Protein AF-A0A8J7PB24-F1 (afdb_monomer)

Foldseek 3Di:
DDPQLVVLLVQLLVLLVVQCVVVVHASLVSLLLLLLLLVVVLLVVLVVCLVVVPCLQVSVLWDDAPPVVSNVPPDDDDDSSNSSNVSVLVSLLRDQQLDLSSLVSCCVRVNCPPPVDDDDDLVRLLVVLVVCVVVDDPDDAQDEDEDAAQFLNSNVSSNLSVQCVPPNLNSQQSYAYEYEHQDPSRLSNNVSSVSSSCVSVVHDGAFHWGFHDDSVVPDGPTRGDGGDDDPPVVVVNVVSVVVVVVVVVVVVVVVVPD

Mean predicted aligned error: 11.12 Å

Nearest PDB structures (foldseek):
  2f8l-assembly1_A  TM=6.313E-01  e=1.067E-03  Listeria monocytogenes
  3ua3-assembly1_B  TM=3.877E-01  e=2.055E+00  Caenorhabditis elegans
  3ua4-assembly1_B  TM=3.598E-01  e=2.055E+00  Caenorhabditis elegans
  3p1j-assembly2_B  TM=4.581E-01  e=6.709E+00  Homo sapiens

Structure (mmCIF, N/CA/C/O backbone):
data_AF-A0A8J7PB24-F1
#
_entry.id   AF-A0A8J7PB24-F1
#
loop_
_atom_site.group_PDB
_atom_site.id
_atom_site.type_symbol
_atom_site.label_atom_id
_atom_site.label_alt_id
_atom_site.label_comp_id
_atom_site.label_asym_id
_atom_site.label_entity_id
_atom_site.label_seq_id
_atom_site.pdbx_PDB_ins_code
_atom_site.Cartn_x
_atom_site.Cartn_y
_atom_site.Cartn_z
_atom_site.occupancy
_atom_site.B_iso_or_equiv
_atom_site.auth_seq_id
_atom_site.auth_comp_id
_atom_site.auth_asym_id
_atom_site.auth_atom_id
_atom_site.pdbx_PDB_model_num
ATOM 1 N N . MET A 1 1 ? -14.738 -6.709 -10.989 1.00 55.19 1 MET A N 1
ATOM 2 C CA . MET A 1 1 ? -14.589 -5.261 -11.215 1.00 55.19 1 MET A CA 1
ATOM 3 C C . MET A 1 1 ? -15.609 -4.769 -12.222 1.00 55.19 1 MET A C 1
ATOM 5 O O . MET A 1 1 ? -15.756 -5.384 -13.277 1.00 55.19 1 MET A O 1
ATOM 9 N N . SER A 1 2 ? -16.299 -3.677 -11.906 1.00 56.81 2 SER A N 1
ATOM 10 C CA . SER A 1 2 ? -17.183 -2.970 -12.840 1.00 56.81 2 SER A CA 1
ATOM 11 C C . SER A 1 2 ? -16.380 -2.247 -13.941 1.00 56.81 2 SER A C 1
ATOM 13 O O . SER A 1 2 ? -15.187 -1.990 -13.783 1.00 56.81 2 SER A O 1
ATOM 15 N N . GLN A 1 3 ? -17.009 -1.870 -15.066 1.00 56.72 3 GLN A N 1
ATOM 16 C CA . GLN A 1 3 ? -16.332 -1.084 -16.120 1.00 56.72 3 GLN A CA 1
ATOM 17 C C . GLN A 1 3 ? -15.768 0.257 -15.605 1.00 56.72 3 GLN A C 1
ATOM 19 O O . GLN A 1 3 ? -14.767 0.737 -16.134 1.00 56.72 3 GLN A O 1
ATOM 24 N N . LYS A 1 4 ? -16.371 0.843 -14.557 1.00 57.00 4 LYS A N 1
ATOM 25 C CA . LYS A 1 4 ? -15.888 2.078 -13.917 1.00 57.00 4 LYS A CA 1
ATOM 26 C C . LYS A 1 4 ? -14.600 1.871 -13.111 1.00 57.00 4 LYS A C 1
ATOM 28 O O . LYS A 1 4 ? -13.766 2.767 -13.103 1.00 57.00 4 LYS A O 1
ATOM 33 N N . GLU A 1 5 ? -14.412 0.703 -12.499 1.00 60.62 5 GLU A N 1
ATOM 34 C CA . GLU A 1 5 ? -13.197 0.352 -11.738 1.00 60.62 5 GLU A CA 1
ATOM 35 C C . GLU A 1 5 ? -12.015 -0.037 -12.637 1.00 60.62 5 GLU A C 1
ATOM 37 O O . GLU A 1 5 ? -10.865 0.067 -12.229 1.00 60.62 5 GLU A O 1
ATOM 42 N N . GLN A 1 6 ? -12.266 -0.478 -13.874 1.00 70.38 6 GLN A N 1
ATOM 43 C CA . GLN A 1 6 ? -11.193 -0.885 -14.794 1.00 70.38 6 GLN A CA 1
ATOM 44 C C . GLN A 1 6 ? -10.464 0.300 -15.440 1.00 70.38 6 GLN A C 1
ATOM 46 O O . GLN A 1 6 ? -9.322 0.163 -15.877 1.00 70.38 6 GLN A O 1
ATOM 51 N N . GLN A 1 7 ? -11.117 1.459 -15.541 1.00 78.00 7 GLN A N 1
ATOM 52 C CA . GLN A 1 7 ? -10.558 2.625 -16.225 1.00 78.00 7 GLN A CA 1
ATOM 53 C C . GLN A 1 7 ? -9.334 3.234 -15.504 1.00 78.00 7 GLN A C 1
ATOM 55 O O . GLN A 1 7 ? -8.349 3.518 -16.189 1.00 78.00 7 GLN A O 1
ATOM 60 N N . PRO A 1 8 ? -9.328 3.401 -14.165 1.00 80.44 8 PRO A N 1
ATOM 61 C CA . PRO A 1 8 ? -8.165 3.910 -13.432 1.00 80.44 8 PRO A CA 1
ATOM 62 C C . PRO A 1 8 ? -6.967 2.957 -13.488 1.00 80.44 8 PRO A C 1
ATOM 64 O O . PRO A 1 8 ? -5.849 3.399 -13.726 1.00 80.44 8 PRO A O 1
ATOM 67 N N . VAL A 1 9 ? -7.202 1.645 -13.381 1.00 82.38 9 VAL A N 1
ATOM 68 C CA . VAL A 1 9 ? -6.138 0.628 -13.470 1.00 82.38 9 VAL A CA 1
ATOM 69 C C . VAL A 1 9 ? -5.485 0.628 -14.857 1.00 82.38 9 VAL A C 1
ATOM 71 O O . VAL A 1 9 ? -4.264 0.612 -14.970 1.00 82.38 9 VAL A O 1
ATOM 74 N N . LYS A 1 10 ? -6.270 0.767 -15.934 1.00 87.06 10 LYS A N 1
ATOM 75 C CA . LYS A 1 10 ? -5.723 0.928 -17.296 1.00 87.06 10 LYS A CA 1
ATOM 76 C C . LYS A 1 10 ? -4.914 2.214 -17.468 1.00 87.06 10 LYS A C 1
ATOM 78 O O . LYS A 1 10 ? -3.955 2.232 -18.235 1.00 87.06 10 LYS A O 1
ATOM 83 N N . LYS A 1 11 ? -5.313 3.303 -16.801 1.00 90.81 11 LYS A N 1
ATOM 84 C CA . LYS A 1 11 ? -4.559 4.563 -16.814 1.00 90.81 11 LYS A CA 1
ATOM 85 C C . LYS A 1 11 ? -3.218 4.394 -16.098 1.00 90.81 11 LYS A C 1
ATOM 87 O O . LYS A 1 11 ? -2.199 4.792 -16.651 1.00 90.81 11 LYS A O 1
ATOM 92 N N . LEU A 1 12 ? -3.226 3.762 -14.924 1.00 92.69 12 LEU A N 1
ATOM 93 C CA . LEU A 1 12 ? -2.018 3.410 -14.181 1.00 92.69 12 LEU A CA 1
ATOM 94 C C . LEU A 1 12 ? -1.070 2.551 -15.024 1.00 92.69 12 LEU A C 1
ATOM 96 O O . LEU A 1 12 ? 0.105 2.884 -15.140 1.00 92.69 12 LEU A O 1
ATOM 100 N N . GLN A 1 13 ? -1.590 1.510 -15.677 1.00 91.69 13 GLN A N 1
ATOM 101 C CA . GLN A 1 13 ? -0.798 0.652 -16.555 1.00 91.69 13 GLN A CA 1
ATOM 102 C C . GLN A 1 13 ? -0.049 1.453 -17.625 1.00 91.69 13 GLN A C 1
ATOM 104 O O . GLN A 1 13 ? 1.167 1.333 -17.743 1.00 91.69 13 GLN A O 1
ATOM 109 N N . ARG A 1 14 ? -0.759 2.314 -18.360 1.00 93.12 14 ARG A N 1
ATOM 110 C CA . ARG A 1 14 ? -0.150 3.147 -19.406 1.00 93.12 14 ARG A CA 1
ATOM 111 C C . ARG A 1 14 ? 0.908 4.093 -18.851 1.00 93.12 14 ARG A C 1
ATOM 113 O O . ARG A 1 14 ? 1.938 4.273 -19.486 1.00 93.12 14 ARG A O 1
ATOM 120 N N . ALA A 1 15 ? 0.663 4.680 -17.681 1.00 94.50 15 ALA A N 1
ATOM 121 C CA . ALA A 1 15 ? 1.612 5.593 -17.054 1.00 94.50 15 ALA A CA 1
ATOM 122 C C . ALA A 1 15 ? 2.907 4.872 -16.636 1.00 94.50 15 ALA A C 1
ATOM 124 O O . ALA A 1 15 ? 3.994 5.396 -16.860 1.00 94.50 15 ALA A O 1
ATOM 125 N N . ILE A 1 16 ? 2.810 3.647 -16.105 1.00 93.31 16 ILE A N 1
ATOM 126 C CA . ILE A 1 16 ? 3.981 2.820 -15.768 1.00 93.31 16 ILE A CA 1
ATOM 127 C C . ILE A 1 16 ? 4.736 2.393 -17.035 1.00 93.31 16 ILE A C 1
ATOM 129 O O . ILE A 1 16 ? 5.961 2.483 -17.076 1.00 93.31 16 ILE A O 1
ATOM 133 N N . GLU A 1 17 ? 4.027 1.964 -18.082 1.00 93.31 17 GLU A N 1
ATOM 134 C CA . GLU A 1 17 ? 4.632 1.599 -19.371 1.00 93.31 17 GLU A CA 1
ATOM 135 C C . GLU A 1 17 ? 5.356 2.790 -20.015 1.00 93.31 17 GLU A C 1
ATOM 137 O O . GLU A 1 17 ? 6.479 2.656 -20.503 1.00 93.31 17 GLU A O 1
ATOM 142 N N . GLN A 1 18 ? 4.748 3.977 -19.968 1.00 94.44 18 GLN A N 1
ATOM 143 C CA . GLN A 1 18 ? 5.352 5.213 -20.457 1.00 94.44 18 GLN A CA 1
ATOM 144 C C . GLN A 1 18 ? 6.576 5.611 -19.629 1.00 94.44 18 GLN A C 1
ATOM 146 O O . GLN A 1 18 ? 7.599 5.975 -20.205 1.00 94.44 18 GLN A O 1
ATOM 151 N N . LEU A 1 19 ? 6.502 5.513 -18.300 1.00 93.75 19 LEU A N 1
ATOM 152 C CA . LEU A 1 19 ? 7.631 5.758 -17.404 1.00 93.75 19 LEU A CA 1
ATOM 153 C C . LEU A 1 19 ? 8.812 4.836 -17.734 1.00 93.75 19 LEU A C 1
ATOM 155 O O . LEU A 1 19 ? 9.934 5.318 -17.900 1.00 93.75 19 LEU A O 1
ATOM 159 N N . ALA A 1 20 ? 8.548 3.535 -17.882 1.00 93.00 20 ALA A N 1
ATOM 160 C CA . ALA A 1 20 ? 9.548 2.539 -18.258 1.00 93.00 20 ALA A CA 1
ATOM 161 C C . ALA A 1 20 ? 10.192 2.872 -19.611 1.00 93.00 20 ALA A C 1
ATOM 163 O O . ALA A 1 20 ? 11.416 2.936 -19.722 1.00 93.00 20 ALA A O 1
ATOM 164 N N . HIS A 1 21 ? 9.370 3.179 -20.618 1.00 94.88 21 HIS A N 1
ATOM 165 C CA . HIS A 1 21 ? 9.832 3.545 -21.954 1.00 94.88 21 HIS A CA 1
ATOM 166 C C . HIS A 1 21 ? 10.692 4.818 -21.954 1.00 94.88 21 HIS A C 1
ATOM 168 O O . HIS A 1 21 ? 11.777 4.828 -22.529 1.00 94.88 21 HIS A O 1
ATOM 174 N N . VAL A 1 22 ? 10.231 5.895 -21.309 1.00 94.38 22 VAL A N 1
ATOM 175 C CA . VAL A 1 22 ? 10.937 7.189 -21.284 1.00 94.38 22 VAL A CA 1
ATOM 176 C C . VAL A 1 22 ? 12.276 7.084 -20.557 1.00 94.38 22 VAL A C 1
ATOM 178 O O . VAL A 1 22 ? 13.249 7.704 -20.981 1.00 94.38 22 VAL A O 1
ATOM 181 N N . LYS A 1 23 ? 12.341 6.297 -19.479 1.00 92.31 23 LYS A N 1
ATOM 182 C CA . LYS A 1 23 ? 13.573 6.107 -18.705 1.00 92.31 23 LYS A CA 1
ATOM 183 C C . LYS A 1 23 ? 14.478 5.000 -19.251 1.00 92.31 23 LYS A C 1
ATOM 185 O O . LYS A 1 23 ? 15.617 4.907 -18.805 1.00 92.31 23 LYS A O 1
ATOM 190 N N . GLY A 1 24 ? 14.001 4.184 -20.194 1.00 93.75 24 GLY A N 1
ATOM 191 C CA . GLY A 1 24 ? 14.739 3.028 -20.708 1.00 93.75 24 GLY A CA 1
ATOM 192 C C . GLY A 1 24 ? 15.011 1.974 -19.630 1.00 93.75 24 GLY A C 1
ATOM 193 O O . GLY A 1 24 ? 16.101 1.410 -19.598 1.00 93.75 24 GLY A O 1
ATOM 194 N N . ILE A 1 25 ? 14.047 1.757 -18.730 1.00 91.31 25 ILE A N 1
ATOM 195 C CA . ILE A 1 25 ? 14.142 0.826 -17.593 1.00 91.31 25 ILE A CA 1
ATOM 196 C C . ILE A 1 25 ? 13.087 -0.275 -17.695 1.00 91.31 25 ILE A C 1
ATOM 198 O O . ILE A 1 25 ? 12.114 -0.160 -18.443 1.00 91.31 25 ILE A O 1
ATOM 202 N N . GLU A 1 26 ? 13.251 -1.329 -16.901 1.00 90.50 26 GLU A N 1
ATOM 203 C CA . GLU A 1 26 ? 12.271 -2.407 -16.810 1.00 90.50 26 GLU A CA 1
ATOM 204 C C . GLU A 1 26 ? 10.975 -1.931 -16.125 1.00 90.50 26 GLU A C 1
ATOM 206 O O . GLU A 1 26 ? 10.976 -1.043 -15.267 1.00 90.50 26 GLU A O 1
ATOM 211 N N . LEU A 1 27 ? 9.845 -2.573 -16.448 1.00 90.06 27 LEU A N 1
ATOM 212 C CA . LEU A 1 27 ? 8.542 -2.272 -15.828 1.00 90.06 27 LEU A CA 1
ATOM 213 C C . LEU A 1 27 ? 8.565 -2.441 -14.303 1.00 90.06 27 LEU A C 1
ATOM 215 O O . LEU A 1 27 ? 7.876 -1.721 -13.582 1.00 90.06 27 LEU A O 1
ATOM 219 N N . ARG A 1 28 ? 9.385 -3.375 -13.817 1.00 89.81 28 ARG A N 1
ATOM 220 C CA . ARG A 1 28 ? 9.631 -3.614 -12.395 1.00 89.81 28 ARG A CA 1
ATOM 221 C C . ARG A 1 28 ? 10.223 -2.387 -11.702 1.00 89.81 28 ARG A C 1
ATOM 223 O O . ARG A 1 28 ? 9.733 -1.983 -10.648 1.00 89.81 28 ARG A O 1
ATOM 230 N N . ASP A 1 29 ? 11.214 -1.758 -12.322 1.00 88.94 29 ASP A N 1
ATOM 231 C CA . ASP A 1 29 ? 11.859 -0.562 -11.782 1.00 88.94 29 ASP A CA 1
ATOM 232 C C . ASP A 1 29 ? 10.919 0.645 -11.857 1.00 88.94 29 ASP A C 1
ATOM 234 O O . ASP A 1 29 ? 10.805 1.413 -10.901 1.00 88.94 29 ASP A O 1
ATOM 238 N N . ALA A 1 30 ? 10.161 0.775 -12.951 1.00 92.25 30 ALA A N 1
ATOM 239 C CA . ALA A 1 30 ? 9.127 1.800 -13.085 1.00 92.25 30 ALA A CA 1
ATOM 240 C C . ALA A 1 30 ? 8.036 1.672 -12.003 1.00 92.25 30 ALA A C 1
ATOM 242 O O . ALA A 1 30 ? 7.584 2.680 -11.450 1.00 92.25 30 ALA A O 1
ATOM 243 N N . LEU A 1 31 ? 7.645 0.445 -11.645 1.00 91.94 31 LEU A N 1
ATOM 244 C CA . LEU A 1 31 ? 6.712 0.180 -10.548 1.00 91.94 31 LEU A CA 1
ATOM 245 C C . LEU A 1 31 ? 7.307 0.580 -9.188 1.00 91.94 31 LEU A C 1
ATOM 247 O O . LEU A 1 31 ? 6.625 1.227 -8.391 1.00 91.94 31 LEU A O 1
ATOM 251 N N . GLY A 1 32 ? 8.586 0.278 -8.947 1.00 90.62 32 GLY A N 1
ATOM 252 C CA . GLY A 1 32 ? 9.309 0.728 -7.753 1.00 90.62 32 GLY A CA 1
ATOM 253 C C . GLY A 1 32 ? 9.363 2.255 -7.630 1.00 90.62 32 GLY A C 1
ATOM 254 O O . GLY A 1 32 ? 9.029 2.804 -6.578 1.00 90.62 32 GLY A O 1
ATOM 255 N N . ILE A 1 33 ? 9.689 2.956 -8.723 1.00 91.56 33 ILE A N 1
ATOM 256 C CA . ILE A 1 33 ? 9.659 4.428 -8.789 1.00 91.56 33 ILE A CA 1
ATOM 257 C C . ILE A 1 33 ? 8.251 4.953 -8.487 1.00 91.56 33 ILE A C 1
ATOM 259 O O . ILE A 1 33 ? 8.101 5.876 -7.685 1.00 91.56 33 ILE A O 1
ATOM 263 N N . THR A 1 34 ? 7.220 4.342 -9.075 1.00 93.25 34 THR A N 1
ATOM 264 C CA . THR A 1 34 ? 5.815 4.718 -8.854 1.00 93.25 34 THR A CA 1
ATOM 265 C C . THR A 1 34 ? 5.446 4.641 -7.373 1.00 93.25 34 THR A C 1
ATOM 267 O O . THR A 1 34 ? 4.884 5.594 -6.829 1.00 93.25 34 THR A O 1
ATOM 270 N N . CYS A 1 35 ? 5.819 3.550 -6.695 1.00 91.69 35 CYS A N 1
ATOM 271 C CA . CYS A 1 35 ? 5.557 3.368 -5.269 1.00 91.69 35 CYS A CA 1
ATOM 272 C C . CYS A 1 35 ? 6.254 4.435 -4.416 1.00 91.69 35 CYS A C 1
ATOM 274 O O . CYS A 1 35 ? 5.612 5.114 -3.615 1.00 91.69 35 CYS A O 1
ATOM 276 N N . ARG A 1 36 ? 7.559 4.648 -4.634 1.00 88.31 36 ARG A N 1
ATOM 277 C CA . ARG A 1 36 ? 8.343 5.651 -3.892 1.00 88.31 36 ARG A CA 1
ATOM 278 C C . ARG A 1 36 ? 7.804 7.063 -4.082 1.00 88.31 36 ARG A C 1
ATOM 280 O O . ARG A 1 36 ? 7.729 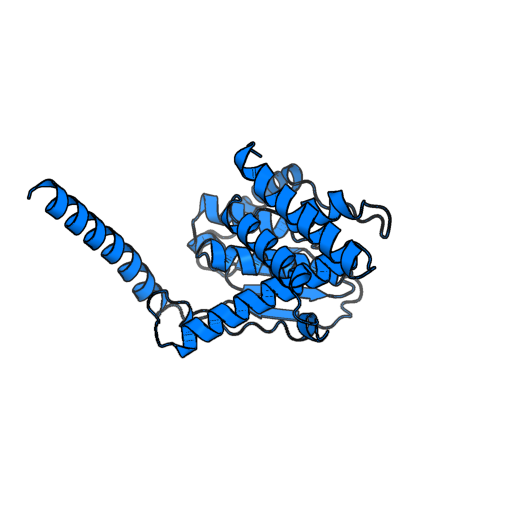7.827 -3.119 1.00 88.31 36 ARG A O 1
ATOM 287 N N . MET A 1 37 ? 7.399 7.410 -5.301 1.00 88.69 37 MET A N 1
ATOM 288 C CA . MET A 1 37 ? 6.809 8.715 -5.602 1.00 88.69 37 MET A CA 1
ATOM 289 C C . MET A 1 37 ? 5.437 8.893 -4.960 1.00 88.69 37 MET A C 1
ATOM 291 O O . MET A 1 37 ? 5.177 9.958 -4.401 1.00 88.69 37 MET A O 1
ATOM 295 N N . ALA A 1 38 ? 4.593 7.859 -4.952 1.00 89.69 38 ALA A N 1
ATOM 296 C CA . ALA A 1 38 ? 3.311 7.900 -4.256 1.00 89.69 38 ALA A CA 1
ATOM 297 C C . ALA A 1 38 ? 3.496 8.103 -2.743 1.00 89.69 38 ALA A C 1
ATOM 299 O O . ALA A 1 38 ? 2.898 9.008 -2.163 1.00 89.69 38 ALA A O 1
ATOM 300 N N . VAL A 1 39 ? 4.386 7.328 -2.118 1.00 84.94 39 VAL A N 1
ATOM 301 C CA . VAL A 1 39 ? 4.723 7.460 -0.692 1.00 84.94 39 VAL A CA 1
ATOM 302 C C . VAL A 1 39 ? 5.287 8.846 -0.372 1.00 84.94 39 VAL A C 1
ATOM 304 O O . VAL A 1 39 ? 4.882 9.470 0.611 1.00 84.94 39 VAL A O 1
ATOM 307 N N . THR A 1 40 ? 6.178 9.362 -1.221 1.00 83.12 40 THR A N 1
ATOM 308 C CA . THR A 1 40 ? 6.762 10.703 -1.065 1.00 83.12 40 THR A CA 1
ATOM 309 C C . THR A 1 40 ? 5.685 11.784 -1.150 1.00 83.12 40 THR A C 1
ATOM 311 O O . THR A 1 40 ? 5.636 12.675 -0.303 1.00 83.12 40 THR A O 1
ATOM 314 N N . ALA A 1 41 ? 4.791 11.702 -2.140 1.00 83.44 41 ALA A N 1
ATOM 315 C CA . ALA A 1 41 ? 3.70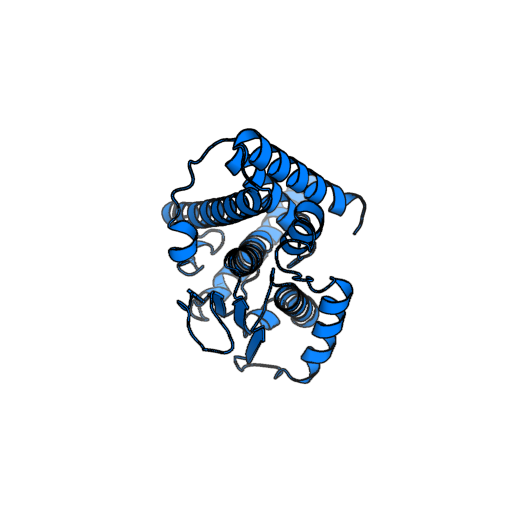4 12.660 -2.317 1.00 83.44 41 ALA A CA 1
ATOM 316 C C . ALA A 1 41 ? 2.753 12.672 -1.111 1.00 83.44 41 ALA A C 1
ATOM 318 O O . ALA A 1 41 ? 2.429 13.743 -0.599 1.00 83.44 41 ALA A O 1
ATOM 319 N N . LEU A 1 42 ? 2.364 11.494 -0.618 1.00 81.81 42 LEU A N 1
ATOM 320 C CA . LEU A 1 42 ? 1.510 11.351 0.561 1.00 81.81 42 LEU A CA 1
ATOM 321 C C . LEU A 1 42 ? 2.187 11.898 1.825 1.00 81.81 42 LEU A C 1
ATOM 323 O O . LEU A 1 42 ? 1.591 12.690 2.551 1.00 81.81 42 LEU A O 1
ATOM 327 N N . THR A 1 43 ? 3.454 11.550 2.056 1.00 76.69 43 THR A N 1
ATOM 328 C CA . THR A 1 43 ? 4.228 12.045 3.208 1.00 76.69 43 THR A CA 1
ATOM 329 C C . THR A 1 43 ? 4.366 13.569 3.175 1.00 76.69 43 THR A C 1
ATOM 331 O O . THR A 1 43 ? 4.148 14.236 4.188 1.00 76.69 43 THR A O 1
ATOM 334 N N . ASN A 1 44 ? 4.649 14.142 2.002 1.00 76.06 44 ASN A N 1
ATOM 335 C CA . ASN A 1 44 ? 4.728 15.591 1.825 1.00 76.06 44 ASN A CA 1
ATOM 336 C C . ASN A 1 44 ? 3.375 16.272 2.055 1.00 76.06 44 ASN A C 1
ATOM 338 O O . ASN A 1 44 ? 3.328 17.300 2.728 1.00 76.06 44 ASN A O 1
ATOM 342 N N . ALA A 1 45 ? 2.279 15.701 1.547 1.00 74.12 45 ALA A N 1
ATOM 343 C CA . ALA A 1 45 ? 0.934 16.225 1.773 1.00 74.12 45 ALA A CA 1
ATOM 344 C C . ALA A 1 45 ? 0.576 16.229 3.269 1.00 74.12 45 ALA A C 1
ATOM 346 O O . ALA A 1 45 ? 0.063 17.224 3.781 1.00 74.12 45 ALA A O 1
ATOM 347 N N . LEU A 1 46 ? 0.923 15.161 3.996 1.00 71.19 46 LEU A N 1
ATOM 348 C CA . LEU A 1 46 ? 0.749 15.095 5.449 1.00 71.19 46 LEU A CA 1
ATOM 349 C C . LEU A 1 46 ? 1.594 16.139 6.186 1.00 71.19 46 LEU A C 1
ATOM 351 O O . LEU A 1 46 ? 1.104 16.786 7.112 1.00 71.19 46 LEU A O 1
ATOM 355 N N . HIS A 1 47 ? 2.849 16.330 5.778 1.00 69.19 47 HIS A N 1
ATOM 356 C CA . HIS A 1 47 ? 3.717 17.343 6.372 1.00 69.19 47 HIS A CA 1
ATOM 357 C C . HIS A 1 47 ? 3.198 18.767 6.115 1.00 69.19 47 HIS A C 1
ATOM 359 O O . HIS A 1 47 ? 3.166 19.587 7.030 1.00 69.19 47 HIS A O 1
ATOM 365 N N . GLN A 1 48 ? 2.732 19.063 4.899 1.00 67.69 48 GLN A N 1
ATOM 366 C CA . GLN A 1 48 ? 2.135 20.357 4.561 1.00 67.69 48 GLN A CA 1
ATOM 367 C C . GLN A 1 48 ? 0.856 20.621 5.363 1.00 67.69 48 GLN A C 1
ATOM 369 O O . GLN A 1 48 ? 0.704 21.710 5.915 1.00 67.69 48 GLN A O 1
ATOM 374 N N . ALA A 1 49 ? -0.019 19.618 5.495 1.00 63.84 49 ALA A N 1
ATOM 375 C CA . ALA A 1 49 ? -1.229 19.717 6.309 1.00 63.84 49 ALA A CA 1
ATOM 376 C C . ALA A 1 49 ? -0.915 20.015 7.788 1.00 63.84 49 ALA A C 1
ATOM 378 O O . ALA A 1 49 ? -1.610 20.811 8.416 1.00 63.84 49 ALA A O 1
ATOM 379 N N . ARG A 1 50 ? 0.167 19.436 8.333 1.00 63.75 50 ARG A N 1
ATOM 380 C CA . ARG A 1 50 ? 0.663 19.733 9.691 1.00 63.75 50 ARG A CA 1
ATOM 381 C C . ARG A 1 50 ? 1.165 21.169 9.823 1.00 63.75 50 ARG A C 1
ATOM 383 O O . ARG A 1 50 ? 0.782 21.874 10.753 1.00 63.75 50 ARG A O 1
ATOM 390 N N . SER A 1 51 ? 2.015 21.599 8.895 1.00 66.00 51 SER A N 1
ATOM 391 C CA . SER A 1 51 ? 2.674 22.910 8.939 1.00 66.00 51 SER A CA 1
ATOM 392 C C . SER A 1 51 ? 1.712 24.080 8.717 1.00 66.00 51 SER A C 1
ATOM 394 O O . SER A 1 51 ? 1.959 25.176 9.212 1.00 66.00 51 SER A O 1
ATOM 396 N N . ALA A 1 52 ? 0.597 23.859 8.017 1.00 63.34 52 ALA A N 1
ATOM 397 C CA . ALA A 1 52 ? -0.429 24.874 7.794 1.00 63.34 52 ALA A CA 1
ATOM 398 C C . ALA A 1 52 ? -1.291 25.182 9.038 1.00 63.34 52 ALA A C 1
ATOM 400 O O . ALA A 1 52 ? -2.143 26.066 8.974 1.00 63.34 52 ALA A O 1
ATOM 401 N N . GLY A 1 53 ? -1.125 24.458 10.157 1.00 51.03 53 GLY A N 1
ATOM 402 C CA . GLY A 1 53 ? -1.967 24.612 11.354 1.00 51.03 53 GLY A CA 1
ATOM 403 C C . GLY A 1 53 ? -3.443 24.251 11.128 1.00 51.03 53 GLY A C 1
ATOM 404 O O . GLY A 1 53 ? -4.260 24.371 12.040 1.00 51.03 53 GLY A O 1
ATOM 405 N N . SER A 1 54 ? -3.789 23.788 9.925 1.00 46.34 54 SER A N 1
ATOM 406 C CA . SER A 1 54 ? -5.095 23.256 9.573 1.00 46.34 54 SER A CA 1
ATOM 407 C C . SER A 1 54 ? -5.194 21.820 10.085 1.00 46.34 54 SER A C 1
ATOM 409 O O . SER A 1 54 ? -5.123 20.861 9.320 1.00 46.34 54 SER A O 1
ATOM 411 N N . ASP A 1 55 ? -5.388 21.663 11.395 1.00 50.03 55 ASP A N 1
ATOM 412 C CA . ASP A 1 55 ? -5.796 20.386 12.005 1.00 50.03 55 ASP A CA 1
ATOM 413 C C . ASP A 1 55 ? -7.294 20.088 11.773 1.00 50.03 55 ASP A C 1
ATOM 415 O O . ASP A 1 55 ? -7.940 19.330 12.489 1.00 50.03 55 ASP A O 1
ATOM 419 N N . GLU A 1 56 ? -7.872 20.691 10.732 1.00 37.66 56 GLU A N 1
ATOM 420 C CA . GLU A 1 56 ? -9.283 20.590 10.353 1.00 37.66 56 GLU A CA 1
ATOM 421 C C . GLU A 1 56 ? -9.680 19.165 9.917 1.00 37.66 56 GLU A C 1
ATOM 423 O O . GLU A 1 56 ? -10.849 18.887 9.694 1.00 37.66 56 GLU A O 1
ATOM 428 N N . TYR A 1 57 ? -8.730 18.229 9.821 1.00 39.62 57 TYR A N 1
ATOM 429 C CA . TYR A 1 57 ? -8.987 16.845 9.405 1.00 39.62 57 TYR A CA 1
ATOM 430 C C . TYR A 1 57 ? -8.275 15.795 10.270 1.00 39.62 57 TYR A C 1
ATOM 432 O O . TYR A 1 57 ? -8.282 14.617 9.921 1.00 39.62 57 TYR A O 1
ATOM 440 N N . GLY A 1 58 ? -7.617 16.188 11.368 1.00 44.31 58 GLY A N 1
ATOM 441 C CA . GLY A 1 58 ? -6.860 15.252 12.210 1.00 44.31 58 GLY A CA 1
ATOM 442 C C . GLY A 1 58 ? -5.634 14.629 11.525 1.00 44.31 58 GLY A C 1
ATOM 443 O O . GLY A 1 58 ? -5.046 13.686 12.049 1.00 44.31 58 GLY A O 1
ATOM 444 N N . LEU A 1 59 ? -5.203 15.137 10.362 1.00 44.88 59 LEU A N 1
ATOM 445 C CA . LEU A 1 59 ? -3.991 14.675 9.663 1.00 44.88 59 LEU A CA 1
ATOM 446 C C . LEU A 1 59 ? -2.725 14.971 10.476 1.00 44.88 59 LEU A C 1
ATOM 448 O O . LEU A 1 59 ? -1.720 14.257 10.378 1.00 44.88 59 LEU A O 1
ATOM 452 N N . ALA A 1 60 ? -2.793 15.990 11.340 1.00 42.12 60 ALA A N 1
ATOM 453 C CA . ALA A 1 60 ? -1.753 16.266 12.307 1.00 42.12 60 ALA A CA 1
ATOM 454 C C . ALA A 1 60 ? -1.677 15.221 13.419 1.00 42.12 60 ALA A C 1
ATOM 456 O O . ALA A 1 60 ? -0.677 15.252 14.126 1.00 42.12 60 ALA A O 1
ATOM 457 N N . ALA A 1 61 ? -2.649 14.302 13.537 1.00 40.41 61 ALA A N 1
ATOM 458 C CA . ALA A 1 61 ? -2.693 13.178 14.476 1.00 40.41 61 ALA A CA 1
ATOM 459 C C . ALA A 1 61 ? -2.171 11.845 13.899 1.00 40.41 61 ALA A C 1
ATOM 461 O O . ALA A 1 61 ? -1.978 10.890 14.652 1.00 40.41 61 ALA A O 1
ATOM 462 N N . LEU A 1 62 ? -1.874 11.766 12.596 1.00 45.44 62 LEU A N 1
ATOM 463 C CA . LEU A 1 62 ? -1.162 10.610 12.040 1.00 45.44 62 LEU A CA 1
ATOM 464 C C . LEU A 1 62 ? 0.289 10.589 12.588 1.00 45.44 62 LEU A C 1
ATOM 466 O O . LEU A 1 62 ? 0.840 11.654 12.892 1.00 45.44 62 LEU A O 1
ATOM 470 N N . PRO A 1 63 ? 0.925 9.426 12.795 1.00 43.47 63 PRO A N 1
ATOM 471 C CA . PRO A 1 63 ? 2.304 9.353 13.285 1.00 43.47 63 PRO A CA 1
ATOM 472 C C . PRO A 1 63 ? 3.324 9.745 12.213 1.00 43.47 63 PRO A C 1
ATOM 474 O O . PRO A 1 63 ? 2.976 10.079 11.079 1.00 43.47 63 PRO A O 1
ATOM 477 N N . GLU A 1 64 ? 4.595 9.798 12.599 1.00 46.31 64 GLU A N 1
ATOM 478 C CA . GLU A 1 64 ? 5.702 9.882 11.648 1.00 46.31 64 GLU A CA 1
ATOM 479 C C . GLU A 1 64 ? 5.841 8.561 10.891 1.00 46.31 64 GLU A C 1
ATOM 481 O O . GLU A 1 64 ? 5.659 7.481 11.454 1.00 46.31 64 GLU A O 1
ATOM 486 N N . PHE A 1 65 ? 6.129 8.672 9.598 1.00 55.81 65 PHE A N 1
ATOM 487 C CA . PHE A 1 65 ? 6.342 7.538 8.715 1.00 55.81 65 PHE A CA 1
ATOM 488 C C . PHE A 1 65 ? 7.834 7.449 8.423 1.00 55.81 65 PHE A C 1
ATOM 490 O O . PHE A 1 65 ? 8.397 8.392 7.867 1.00 55.81 65 PHE A O 1
ATOM 497 N N . ASP A 1 66 ? 8.464 6.334 8.786 1.00 54.44 66 ASP A N 1
ATOM 498 C CA . ASP A 1 66 ? 9.841 6.058 8.391 1.00 54.44 66 ASP A CA 1
ATOM 499 C C . ASP A 1 66 ? 9.848 5.156 7.154 1.00 54.44 66 ASP A C 1
ATOM 501 O O . ASP A 1 66 ? 9.758 3.932 7.230 1.00 54.44 66 ASP A O 1
ATOM 505 N N . PHE A 1 67 ? 9.916 5.798 5.989 1.00 59.44 67 PHE A N 1
ATOM 506 C CA . PHE A 1 67 ? 10.165 5.133 4.712 1.00 59.44 67 PHE A CA 1
ATOM 507 C C . PHE A 1 67 ? 11.635 5.253 4.289 1.00 59.44 67 PHE A C 1
ATOM 509 O O . PHE A 1 67 ? 11.931 5.033 3.116 1.00 59.44 67 PHE A O 1
ATOM 516 N N . GLY A 1 68 ? 12.548 5.621 5.202 1.00 58.03 68 GLY A N 1
ATOM 517 C CA . GLY A 1 68 ? 13.943 5.954 4.903 1.00 58.03 68 GLY A CA 1
ATOM 518 C C . GLY A 1 68 ? 14.607 4.928 3.990 1.00 58.03 68 GLY A C 1
ATOM 519 O O . GLY A 1 68 ? 15.031 5.283 2.896 1.00 58.03 68 GLY A O 1
ATOM 520 N N . PHE A 1 69 ? 14.531 3.648 4.357 1.00 54.56 69 PHE A N 1
ATOM 521 C CA . PHE A 1 69 ? 15.070 2.532 3.570 1.00 54.56 69 PHE A CA 1
ATOM 522 C C . PHE A 1 69 ? 14.530 2.464 2.130 1.00 54.56 69 PHE A C 1
ATOM 524 O O . PHE A 1 69 ? 15.272 2.195 1.190 1.00 54.56 69 PHE A O 1
ATOM 531 N N . PHE A 1 70 ? 13.237 2.734 1.920 1.00 57.19 70 PHE A N 1
ATOM 532 C CA . PHE A 1 70 ? 12.644 2.725 0.580 1.00 57.19 70 PHE A CA 1
ATOM 533 C C . PHE A 1 70 ? 12.911 4.012 -0.203 1.00 57.19 70 PHE A C 1
ATOM 535 O O . PHE A 1 70 ? 12.830 4.000 -1.427 1.00 57.19 70 PHE A O 1
ATOM 542 N N . LEU A 1 71 ? 13.194 5.126 0.471 1.00 61.97 71 LEU A N 1
ATOM 543 C CA . LEU A 1 71 ? 13.407 6.438 -0.147 1.00 61.97 71 LEU A CA 1
ATOM 544 C C . LEU A 1 71 ? 14.893 6.789 -0.333 1.00 61.97 71 LEU A C 1
ATOM 546 O O . LEU A 1 71 ? 15.195 7.842 -0.894 1.00 61.97 71 LEU A O 1
ATOM 550 N N . GLU A 1 72 ? 15.810 5.921 0.101 1.00 56.69 72 GLU A N 1
ATOM 551 C CA . GLU A 1 72 ? 17.267 6.098 -0.006 1.00 56.69 72 GLU A CA 1
ATOM 552 C C . GLU A 1 72 ? 17.751 6.291 -1.454 1.00 56.69 72 GLU A C 1
ATOM 554 O O . GLU A 1 72 ? 18.700 7.040 -1.706 1.00 56.69 72 GLU A O 1
ATOM 559 N N . GLU A 1 73 ? 17.057 5.706 -2.433 1.00 57.34 73 GLU A N 1
ATOM 560 C CA . GLU A 1 73 ? 17.276 6.033 -3.839 1.00 57.34 73 GLU A CA 1
ATOM 561 C C . GLU A 1 73 ? 16.684 7.412 -4.155 1.00 57.34 73 GLU A C 1
ATOM 563 O O . GLU A 1 73 ? 15.463 7.581 -4.248 1.00 57.34 73 GLU A O 1
ATOM 568 N N . ARG A 1 74 ? 17.556 8.411 -4.367 1.00 52.72 74 ARG A N 1
ATOM 569 C CA . ARG A 1 74 ? 17.168 9.729 -4.893 1.00 52.72 74 ARG A CA 1
ATOM 570 C C . ARG A 1 74 ? 16.518 9.564 -6.265 1.00 52.72 74 ARG A C 1
ATOM 572 O O . ARG A 1 74 ? 17.189 9.596 -7.294 1.00 52.72 74 ARG A O 1
ATOM 579 N N . ASN A 1 75 ? 15.200 9.429 -6.281 1.00 57.91 75 ASN A N 1
ATOM 580 C CA . ASN A 1 75 ? 14.444 9.494 -7.518 1.00 57.91 75 ASN A CA 1
ATOM 581 C C . ASN A 1 75 ? 14.498 10.938 -8.021 1.00 57.91 75 ASN A C 1
ATOM 583 O O . ASN A 1 75 ? 14.179 11.880 -7.291 1.00 57.91 75 ASN A O 1
ATOM 587 N N . VAL A 1 76 ? 14.917 11.116 -9.272 1.00 62.94 76 VAL A N 1
ATOM 588 C CA . VAL A 1 76 ? 14.736 12.393 -9.961 1.00 62.94 76 VAL A CA 1
ATOM 589 C C . VAL A 1 76 ? 13.231 12.616 -10.073 1.00 62.94 76 VAL A C 1
ATOM 591 O O . VAL A 1 76 ? 12.535 11.811 -10.688 1.00 62.94 76 VAL A O 1
ATOM 594 N N . ILE A 1 77 ? 12.732 13.676 -9.435 1.00 75.88 77 ILE A N 1
ATOM 595 C CA . ILE A 1 77 ? 11.338 14.093 -9.583 1.00 75.88 77 ILE A CA 1
ATOM 596 C C . ILE A 1 77 ? 11.191 14.617 -11.009 1.00 75.88 77 ILE A C 1
ATOM 598 O O . ILE A 1 77 ? 11.682 15.697 -11.335 1.00 75.88 77 ILE A O 1
ATOM 602 N N . ASP A 1 78 ? 10.534 13.832 -11.855 1.00 83.94 78 ASP A N 1
ATOM 603 C CA . ASP A 1 78 ? 10.198 14.190 -13.226 1.00 83.94 78 ASP A CA 1
ATOM 604 C C . ASP A 1 78 ? 8.730 13.891 -13.536 1.00 83.94 78 ASP A C 1
ATOM 606 O O . ASP A 1 78 ? 8.041 13.174 -12.806 1.00 83.94 78 ASP A O 1
ATOM 610 N N . GLU A 1 79 ? 8.247 14.494 -14.619 1.00 88.62 79 GLU A N 1
ATOM 611 C CA . GLU A 1 79 ? 6.845 14.441 -15.025 1.00 88.62 79 GLU A CA 1
ATOM 612 C C . GLU A 1 79 ? 6.317 13.002 -15.200 1.00 88.62 79 GLU A C 1
ATOM 614 O O . GLU A 1 79 ? 5.284 12.704 -14.596 1.00 88.62 79 GLU A O 1
ATOM 619 N N . PRO A 1 80 ? 7.012 12.066 -15.887 1.00 91.00 80 PRO A N 1
ATOM 620 C CA . PRO A 1 80 ? 6.546 10.681 -15.994 1.00 91.00 80 PRO A CA 1
ATOM 621 C C . PRO A 1 80 ? 6.403 9.976 -14.638 1.00 91.00 80 PRO A C 1
ATOM 623 O O . PRO A 1 80 ? 5.452 9.224 -14.420 1.00 91.00 80 PRO A O 1
ATOM 626 N N . SER A 1 81 ? 7.332 10.221 -13.707 1.00 90.44 81 SER A N 1
ATOM 627 C CA . SER A 1 81 ? 7.294 9.604 -12.375 1.00 90.44 81 SER A CA 1
ATOM 628 C C . SER A 1 81 ? 6.126 10.146 -11.540 1.00 90.44 81 SER A C 1
ATOM 630 O O . SER A 1 81 ? 5.446 9.387 -10.844 1.00 90.44 81 SER A O 1
ATOM 632 N N . VAL A 1 82 ? 5.854 11.452 -11.642 1.00 89.56 82 VAL A N 1
ATOM 633 C CA . VAL A 1 82 ? 4.707 12.107 -10.991 1.00 89.56 82 VAL A CA 1
ATOM 634 C C . VAL A 1 82 ? 3.383 11.638 -11.595 1.00 89.56 82 VAL A C 1
ATOM 636 O O . VAL A 1 82 ? 2.422 11.407 -10.857 1.00 89.56 82 VAL A O 1
ATOM 639 N N . GLU A 1 83 ? 3.320 11.465 -12.915 1.00 93.38 83 GLU A N 1
ATOM 640 C CA . GLU A 1 83 ? 2.126 10.982 -13.608 1.00 93.38 83 GLU A CA 1
ATOM 641 C C . GLU A 1 83 ? 1.768 9.554 -13.180 1.00 93.38 83 GLU A C 1
ATOM 643 O O . GLU A 1 83 ? 0.613 9.296 -12.829 1.00 93.38 83 GLU A O 1
ATOM 648 N N . ALA A 1 84 ? 2.750 8.649 -13.123 1.00 93.88 84 ALA A N 1
ATOM 649 C CA . ALA A 1 84 ? 2.540 7.277 -12.666 1.00 93.88 84 ALA A CA 1
ATOM 650 C C . ALA A 1 84 ? 2.056 7.220 -11.208 1.00 93.88 84 ALA A C 1
ATOM 652 O O . ALA A 1 84 ? 1.062 6.551 -10.911 1.00 93.88 84 ALA A O 1
ATOM 653 N N . ALA A 1 85 ? 2.685 7.982 -10.306 1.00 93.81 85 ALA A N 1
ATOM 654 C CA . ALA A 1 85 ? 2.255 8.070 -8.909 1.00 93.81 85 ALA A CA 1
ATOM 655 C C . ALA A 1 85 ? 0.833 8.636 -8.774 1.00 93.81 85 ALA A C 1
ATOM 657 O O . ALA A 1 85 ? 0.012 8.096 -8.033 1.00 93.81 85 ALA A O 1
ATOM 658 N N . SER A 1 86 ? 0.509 9.686 -9.530 1.00 92.62 86 SER A N 1
ATOM 659 C CA . SER A 1 86 ? -0.826 10.295 -9.525 1.00 92.62 86 SER A CA 1
ATOM 660 C C . SER A 1 86 ? -1.889 9.342 -10.071 1.00 92.62 86 SER A C 1
ATOM 662 O O . SER A 1 86 ? -2.993 9.269 -9.532 1.00 92.62 86 SER A O 1
ATOM 664 N N . ALA A 1 87 ? -1.566 8.585 -11.125 1.00 95.06 87 ALA A N 1
ATOM 665 C CA . ALA A 1 87 ? -2.454 7.565 -11.672 1.00 95.06 87 ALA A CA 1
ATOM 666 C C . ALA A 1 87 ? -2.704 6.432 -10.667 1.00 95.06 87 ALA A C 1
ATOM 668 O O . ALA A 1 87 ? -3.833 5.954 -10.564 1.00 95.06 87 ALA A O 1
ATOM 669 N N . TYR A 1 88 ? -1.685 6.043 -9.896 1.00 96.38 88 TYR A N 1
ATOM 670 C CA . TYR A 1 88 ? -1.834 5.061 -8.826 1.00 96.38 88 TYR A CA 1
ATOM 671 C C . TYR A 1 88 ? -2.748 5.573 -7.707 1.00 96.38 88 TYR A C 1
ATOM 673 O O . TYR A 1 88 ? -3.706 4.894 -7.343 1.00 96.38 88 TYR A O 1
ATOM 681 N N . LEU A 1 89 ? -2.515 6.787 -7.204 1.00 93.88 89 LEU A N 1
ATOM 682 C CA . LEU A 1 89 ? -3.342 7.368 -6.141 1.00 93.88 89 LEU A CA 1
ATOM 683 C C . LEU A 1 89 ? -4.808 7.550 -6.578 1.00 93.88 89 LEU A C 1
ATOM 685 O O . LEU A 1 89 ? -5.716 7.238 -5.810 1.00 93.88 89 LEU A O 1
ATOM 689 N N . ASP A 1 90 ? -5.062 7.975 -7.823 1.00 92.50 90 ASP A N 1
ATOM 690 C CA . ASP A 1 90 ? -6.424 8.042 -8.383 1.00 92.50 90 ASP A CA 1
ATOM 691 C C . ASP A 1 90 ? -7.074 6.650 -8.485 1.00 92.50 90 ASP A C 1
ATOM 693 O O . ASP A 1 90 ? -8.275 6.513 -8.245 1.00 92.50 90 ASP A O 1
ATOM 697 N N . ALA A 1 91 ? -6.295 5.605 -8.789 1.00 93.62 91 ALA A N 1
ATOM 698 C CA . ALA A 1 91 ? -6.790 4.232 -8.788 1.00 93.62 91 ALA A CA 1
ATOM 699 C C . ALA A 1 91 ? -7.185 3.763 -7.379 1.00 93.62 91 ALA A C 1
ATOM 701 O O . ALA A 1 91 ? -8.263 3.189 -7.234 1.00 93.62 91 ALA A O 1
ATOM 702 N N . VAL A 1 92 ? -6.379 4.062 -6.352 1.00 94.19 92 VAL A N 1
ATOM 703 C CA . VAL A 1 92 ? -6.694 3.741 -4.946 1.00 94.19 92 VAL A CA 1
ATOM 704 C C . VAL A 1 92 ? -8.000 4.410 -4.514 1.00 94.19 92 VAL A C 1
ATOM 706 O O . VAL A 1 92 ? -8.909 3.731 -4.052 1.00 94.19 92 VAL A O 1
ATOM 709 N N . VAL A 1 93 ? -8.148 5.718 -4.749 1.00 90.62 93 VAL A N 1
ATOM 710 C CA . VAL A 1 93 ? -9.348 6.487 -4.357 1.00 90.62 93 VAL A CA 1
ATOM 711 C C . VAL A 1 93 ? -10.638 5.922 -4.965 1.00 90.62 93 VAL A C 1
ATOM 713 O O . VAL A 1 93 ? -11.707 6.016 -4.361 1.00 90.62 93 VAL A O 1
ATOM 716 N N . ARG A 1 94 ? -10.562 5.359 -6.174 1.00 89.62 94 ARG A N 1
ATOM 717 C CA . ARG A 1 94 ? -11.727 4.856 -6.921 1.00 89.62 94 ARG A CA 1
ATOM 718 C C . ARG A 1 94 ? -12.007 3.372 -6.713 1.00 89.62 94 ARG A C 1
ATOM 720 O O . ARG A 1 94 ? -13.079 2.917 -7.115 1.00 89.62 94 ARG A O 1
ATOM 727 N N . ALA A 1 95 ? -11.051 2.623 -6.180 1.00 90.50 95 ALA A N 1
ATOM 728 C CA . ALA A 1 95 ? -11.202 1.200 -5.933 1.00 90.50 95 ALA A CA 1
ATOM 729 C C . ALA A 1 95 ? -11.995 0.936 -4.645 1.00 90.50 95 ALA A C 1
ATOM 731 O O . ALA A 1 95 ? -12.262 1.835 -3.846 1.00 90.50 95 ALA A O 1
ATOM 732 N N . GLU A 1 96 ? -12.382 -0.325 -4.439 1.00 90.88 96 GLU A N 1
ATOM 733 C CA . GLU A 1 96 ? -12.826 -0.747 -3.112 1.00 90.88 96 GLU A CA 1
ATOM 734 C C . GLU A 1 96 ? -11.683 -0.560 -2.099 1.00 90.88 96 GLU A C 1
ATOM 736 O O . GLU A 1 96 ? -10.535 -0.869 -2.436 1.00 90.88 96 GLU A O 1
ATOM 741 N N . PRO A 1 97 ? -11.976 -0.128 -0.856 1.00 92.56 97 PRO A N 1
ATOM 742 C CA . PRO A 1 97 ? -10.952 0.032 0.167 1.00 92.56 97 PRO A CA 1
ATOM 743 C C . PRO A 1 97 ? -10.106 -1.225 0.341 1.00 92.56 97 PRO A C 1
ATOM 745 O O . PRO A 1 97 ? -10.635 -2.329 0.495 1.00 92.56 97 PRO A O 1
ATOM 748 N N . PHE A 1 98 ? -8.791 -1.036 0.350 1.00 95.00 98 PHE A N 1
ATOM 749 C CA . PHE A 1 98 ? -7.773 -2.080 0.444 1.00 95.00 98 PHE A CA 1
ATOM 750 C C . PHE A 1 98 ? -7.876 -3.116 -0.694 1.00 95.00 98 PHE A C 1
ATOM 752 O O . PHE A 1 98 ? -7.770 -4.324 -0.480 1.00 95.00 98 PHE A O 1
ATOM 759 N N . ALA A 1 99 ? -8.129 -2.661 -1.924 1.00 93.25 99 ALA A N 1
ATOM 760 C CA . ALA A 1 99 ? -7.928 -3.466 -3.128 1.00 93.25 99 ALA A CA 1
ATOM 761 C C . ALA A 1 99 ? -6.431 -3.660 -3.437 1.00 93.25 99 ALA A C 1
ATOM 763 O O . ALA A 1 99 ? -5.632 -2.750 -3.225 1.00 93.25 99 ALA A O 1
ATOM 764 N N . ASP A 1 100 ? -6.070 -4.835 -3.964 1.00 94.12 100 ASP A N 1
ATOM 765 C CA . ASP A 1 100 ? -4.700 -5.157 -4.388 1.00 94.12 100 ASP A CA 1
ATOM 766 C C . ASP A 1 100 ? -4.459 -4.703 -5.836 1.00 94.12 100 ASP A C 1
ATOM 768 O O . ASP A 1 100 ? -4.540 -5.479 -6.784 1.00 94.12 100 ASP A O 1
ATOM 772 N N . ILE A 1 101 ? -4.226 -3.405 -6.005 1.00 93.69 101 ILE A N 1
ATOM 773 C CA . ILE A 1 101 ? -3.989 -2.771 -7.305 1.00 93.69 101 ILE A CA 1
ATOM 774 C C . ILE A 1 101 ? -2.571 -3.068 -7.800 1.00 93.69 101 ILE A C 1
ATOM 776 O O . ILE A 1 101 ? -2.381 -3.374 -8.975 1.00 93.69 101 ILE A O 1
ATOM 780 N N . LEU A 1 102 ? -1.563 -2.960 -6.930 1.00 93.38 102 LEU A N 1
ATOM 781 C CA . LEU A 1 102 ? -0.161 -3.126 -7.315 1.00 93.38 102 LEU A CA 1
ATOM 782 C C . LEU A 1 102 ? 0.200 -4.592 -7.569 1.00 93.38 102 LEU A C 1
ATOM 784 O O . LEU A 1 102 ? 0.990 -4.850 -8.475 1.00 93.38 102 LEU A O 1
ATOM 788 N N . GLY A 1 103 ? -0.404 -5.546 -6.852 1.00 90.38 103 GLY A N 1
ATOM 789 C CA . GLY A 1 103 ? -0.262 -6.974 -7.143 1.00 90.38 103 GLY A CA 1
ATOM 790 C C . GLY A 1 103 ? -0.838 -7.334 -8.510 1.00 90.38 103 GLY A C 1
ATOM 791 O O . GLY A 1 103 ? -0.149 -7.955 -9.325 1.00 90.38 103 GLY A O 1
ATOM 792 N N . ASP A 1 104 ? -2.046 -6.845 -8.814 1.00 87.31 104 ASP A N 1
ATOM 793 C CA . ASP A 1 104 ? -2.648 -6.984 -10.143 1.00 87.31 104 ASP A CA 1
ATOM 794 C C . ASP A 1 104 ? -1.745 -6.354 -11.220 1.00 87.31 104 ASP A C 1
ATOM 796 O O . ASP A 1 104 ? -1.468 -6.988 -12.242 1.00 87.31 104 ASP A O 1
ATOM 800 N N . MET A 1 105 ? -1.226 -5.143 -10.990 1.00 86.31 105 MET A N 1
ATOM 801 C CA . MET A 1 105 ? -0.316 -4.472 -11.924 1.00 86.31 105 MET A CA 1
ATOM 802 C C . MET A 1 105 ? 0.979 -5.254 -12.152 1.00 86.31 105 MET A C 1
ATOM 804 O O . MET A 1 105 ? 1.371 -5.472 -13.298 1.00 86.31 105 MET A O 1
ATOM 808 N N . HIS A 1 106 ? 1.628 -5.722 -11.086 1.00 85.38 106 HIS A N 1
ATOM 809 C CA . HIS A 1 106 ? 2.855 -6.505 -11.183 1.00 85.38 106 HIS A CA 1
ATOM 810 C C . HIS A 1 106 ? 2.625 -7.783 -12.007 1.00 85.38 106 HIS A C 1
ATOM 812 O O . HIS A 1 106 ? 3.406 -8.103 -12.908 1.00 85.38 106 HIS A O 1
ATOM 818 N N . GLN A 1 107 ? 1.517 -8.489 -11.760 1.00 79.69 107 GLN A N 1
ATOM 819 C CA . GLN A 1 107 ? 1.191 -9.730 -12.461 1.00 79.69 107 GLN A CA 1
ATOM 820 C C . GLN A 1 107 ? 0.897 -9.522 -13.956 1.00 79.69 107 GLN A C 1
ATOM 822 O O . GLN A 1 107 ? 1.323 -10.343 -14.772 1.00 79.69 107 GLN A O 1
ATOM 827 N N . HIS A 1 108 ? 0.203 -8.440 -14.327 1.00 72.81 108 HIS A N 1
ATOM 828 C CA . HIS A 1 108 ? -0.138 -8.145 -15.724 1.00 72.81 108 HIS A CA 1
ATOM 829 C C . HIS A 1 108 ? 1.030 -7.551 -16.521 1.00 72.81 108 HIS A C 1
ATOM 831 O O . HIS A 1 108 ? 1.153 -7.840 -17.711 1.00 72.81 108 HIS A O 1
ATOM 837 N N . SER A 1 109 ? 1.871 -6.728 -15.889 1.00 67.88 109 SER A N 1
ATOM 838 C CA . SER A 1 109 ? 2.914 -5.964 -16.584 1.00 67.88 109 SER A CA 1
ATOM 839 C C . SER A 1 109 ? 4.264 -6.680 -16.641 1.00 67.88 109 SER A C 1
ATOM 841 O O . SER A 1 109 ? 4.952 -6.588 -17.650 1.00 67.88 109 SER A O 1
ATOM 843 N N . ILE A 1 110 ? 4.659 -7.409 -15.594 1.00 65.19 110 ILE A N 1
ATOM 844 C CA . ILE A 1 110 ? 6.008 -8.006 -15.498 1.00 65.19 110 ILE A CA 1
ATOM 845 C C . ILE A 1 110 ? 5.968 -9.510 -15.821 1.00 65.19 110 ILE A C 1
ATOM 847 O O . ILE A 1 110 ? 6.934 -10.083 -16.327 1.00 65.19 110 ILE A O 1
ATOM 851 N N . GLY A 1 111 ? 4.814 -10.150 -15.603 1.00 56.28 111 GLY A N 1
ATOM 852 C CA . GLY A 1 111 ? 4.637 -11.590 -15.758 1.00 56.28 111 GLY A CA 1
ATOM 853 C C . GLY A 1 111 ? 5.390 -12.397 -14.691 1.00 56.28 111 GLY A C 1
ATOM 854 O O . GLY A 1 111 ? 6.366 -11.954 -14.094 1.00 56.28 111 GLY A O 1
ATOM 855 N N . SER A 1 112 ? 4.965 -13.636 -14.450 1.00 52.88 112 SER A N 1
ATOM 856 C CA . SER A 1 112 ? 5.508 -14.517 -13.397 1.00 52.88 112 SER A CA 1
ATOM 857 C C . SER A 1 112 ? 6.942 -15.034 -13.645 1.00 52.88 112 SER A C 1
ATOM 859 O O . SER A 1 112 ? 7.389 -15.963 -12.974 1.00 52.88 112 SER A O 1
ATOM 861 N N . ARG A 1 113 ? 7.674 -14.501 -14.635 1.00 49.72 113 ARG A N 1
ATOM 862 C CA . ARG A 1 113 ? 8.852 -15.172 -15.219 1.00 49.72 113 ARG A CA 1
ATOM 863 C C . ARG A 1 113 ? 10.184 -14.929 -14.514 1.00 49.72 113 ARG A C 1
ATOM 865 O O . ARG A 1 113 ? 11.041 -15.795 -14.629 1.00 49.72 113 ARG A O 1
ATOM 872 N N . GLN A 1 114 ? 10.386 -13.810 -13.816 1.00 52.19 114 GLN A N 1
ATOM 873 C CA . GLN A 1 114 ? 11.715 -13.496 -13.262 1.00 52.19 114 GLN A CA 1
ATOM 874 C C . GLN A 1 114 ? 12.028 -14.203 -11.932 1.00 52.19 114 GLN A C 1
ATOM 876 O O . GLN A 1 114 ? 13.184 -14.544 -11.709 1.00 52.19 114 GLN A O 1
ATOM 881 N N . LEU A 1 115 ? 11.027 -14.486 -11.085 1.00 52.50 115 LEU A N 1
ATOM 882 C CA . LEU A 1 115 ? 11.225 -15.161 -9.786 1.00 52.50 115 LEU A CA 1
ATOM 883 C C . LEU A 1 115 ? 10.288 -16.358 -9.544 1.00 52.50 115 LEU A C 1
ATOM 885 O O . LEU A 1 115 ? 10.264 -16.896 -8.442 1.00 52.50 115 LEU A O 1
ATOM 889 N N . ALA A 1 116 ? 9.481 -16.763 -10.537 1.00 53.47 116 ALA A N 1
ATOM 890 C CA . ALA A 1 116 ? 8.403 -17.750 -10.361 1.00 53.47 116 ALA A CA 1
ATOM 891 C C . ALA A 1 116 ? 7.455 -17.426 -9.182 1.00 53.47 116 ALA A C 1
ATOM 893 O O . ALA A 1 116 ? 6.799 -18.310 -8.634 1.00 53.47 116 ALA A O 1
ATOM 894 N N . GLN A 1 117 ? 7.376 -16.149 -8.798 1.00 61.00 117 GLN A N 1
ATOM 895 C CA . GLN A 1 117 ? 6.472 -15.671 -7.766 1.00 61.00 117 GLN A CA 1
ATOM 896 C C . GLN A 1 117 ? 5.066 -15.577 -8.355 1.00 61.00 117 GLN A C 1
ATOM 898 O O . GLN A 1 117 ? 4.803 -14.814 -9.289 1.00 61.00 117 GLN A O 1
ATOM 903 N N . PHE A 1 118 ? 4.164 -16.391 -7.819 1.00 67.75 118 PHE A N 1
ATOM 904 C CA . PHE A 1 118 ? 2.742 -16.309 -8.109 1.00 67.75 118 PHE A CA 1
ATOM 905 C C . PHE A 1 118 ? 2.077 -15.518 -6.991 1.00 67.75 118 PHE A C 1
ATOM 907 O O . PHE A 1 118 ? 2.088 -15.941 -5.837 1.00 67.75 118 PHE A O 1
ATOM 914 N N . PHE A 1 119 ? 1.497 -14.372 -7.338 1.00 80.25 119 PHE A N 1
ATOM 915 C CA . PHE A 1 119 ? 0.711 -13.590 -6.392 1.00 80.25 119 PHE A CA 1
ATOM 916 C C . PHE A 1 119 ? -0.592 -14.321 -6.072 1.00 80.25 119 PHE A C 1
ATOM 918 O O . PHE A 1 119 ? -1.154 -15.038 -6.908 1.00 80.25 119 PHE A O 1
ATOM 925 N N . THR A 1 120 ? -1.072 -14.144 -4.844 1.00 79.19 120 THR A N 1
ATOM 926 C CA . THR A 1 120 ? -2.332 -14.739 -4.398 1.00 79.19 120 THR A CA 1
ATOM 927 C C . THR A 1 120 ? -3.495 -14.123 -5.183 1.00 79.19 120 THR A C 1
ATOM 929 O O . THR A 1 120 ? -3.709 -12.917 -5.077 1.00 79.19 120 THR A O 1
ATOM 932 N N . PRO A 1 121 ? -4.310 -14.911 -5.914 1.00 84.00 121 PRO A N 1
ATOM 933 C CA . PRO A 1 121 ? -5.446 -14.365 -6.648 1.00 84.00 121 PRO A CA 1
ATOM 934 C C . PRO A 1 121 ? -6.456 -13.668 -5.716 1.00 84.00 121 PRO A C 1
ATOM 936 O O . PRO A 1 121 ? -6.753 -14.209 -4.642 1.00 84.00 121 PRO A O 1
ATOM 939 N N . PRO A 1 122 ? -7.095 -12.556 -6.129 1.00 84.06 122 PRO A N 1
ATOM 940 C CA . PRO A 1 122 ? -7.981 -11.770 -5.259 1.00 84.06 122 PRO A CA 1
ATOM 941 C C . PRO A 1 122 ? -9.124 -12.570 -4.612 1.00 84.06 122 PRO A C 1
ATOM 943 O O . PRO A 1 122 ? -9.491 -12.348 -3.452 1.00 84.06 122 PRO A O 1
ATOM 946 N N . ASN A 1 123 ? -9.675 -13.544 -5.345 1.00 86.44 123 ASN A N 1
ATOM 947 C CA . ASN A 1 123 ? -10.738 -14.422 -4.851 1.00 86.44 123 ASN A CA 1
ATOM 948 C C . ASN A 1 123 ? -10.241 -15.363 -3.746 1.00 86.44 123 ASN A C 1
ATOM 950 O O . ASN A 1 123 ? -10.972 -15.618 -2.788 1.00 86.44 123 ASN A O 1
ATOM 954 N N . LEU A 1 124 ? -9.003 -15.856 -3.863 1.00 89.44 124 LEU A N 1
ATOM 955 C CA . LEU A 1 124 ? -8.389 -16.709 -2.850 1.00 89.44 124 LEU A CA 1
ATOM 956 C C . LEU A 1 124 ? -8.072 -15.898 -1.594 1.00 89.44 124 LEU A C 1
ATOM 958 O O . LEU A 1 124 ? -8.439 -16.328 -0.504 1.00 89.44 124 LEU A O 1
ATOM 962 N N . ALA A 1 125 ? -7.498 -14.700 -1.741 1.00 91.50 125 ALA A N 1
ATOM 963 C CA . ALA A 1 125 ? -7.219 -13.817 -0.609 1.00 91.50 125 ALA A CA 1
ATOM 964 C C . ALA A 1 125 ? -8.498 -13.439 0.157 1.00 91.50 125 ALA A C 1
ATOM 966 O O . ALA A 1 125 ? -8.572 -13.556 1.381 1.00 91.50 125 ALA A O 1
ATOM 967 N N . THR A 1 126 ? -9.557 -13.078 -0.574 1.00 89.62 126 THR A N 1
ATOM 968 C CA . THR A 1 126 ? -10.869 -12.770 0.015 1.00 89.62 126 THR A CA 1
ATOM 969 C C . THR A 1 126 ? -11.491 -13.989 0.700 1.00 89.62 126 THR A C 1
ATOM 971 O O . THR A 1 126 ? -12.118 -13.854 1.752 1.00 89.62 126 THR A O 1
ATOM 974 N N . GLY A 1 127 ? -11.329 -15.182 0.122 1.00 90.56 127 GLY A N 1
ATOM 975 C CA . GLY A 1 127 ? -11.765 -16.435 0.733 1.00 90.56 127 GLY A CA 1
ATOM 976 C C . GLY A 1 127 ? -11.020 -16.731 2.035 1.00 90.56 127 GLY A C 1
ATOM 977 O O . GLY A 1 127 ? -11.662 -16.980 3.053 1.00 90.56 127 GLY A O 1
ATOM 978 N N . ALA A 1 128 ? -9.687 -16.640 2.021 1.00 90.19 128 ALA A N 1
ATOM 979 C CA . ALA A 1 128 ? -8.822 -16.884 3.174 1.00 90.19 128 ALA A CA 1
ATOM 980 C C . ALA A 1 128 ? -9.155 -15.958 4.354 1.00 90.19 128 ALA A C 1
ATOM 982 O O . ALA A 1 128 ? -9.307 -16.428 5.482 1.00 90.19 128 ALA A O 1
ATOM 983 N N . ALA A 1 129 ? -9.387 -14.667 4.087 1.00 89.12 129 ALA A N 1
ATOM 984 C CA . ALA A 1 129 ? -9.750 -13.690 5.113 1.00 89.12 129 ALA A CA 1
ATOM 985 C C . ALA A 1 129 ? -10.996 -1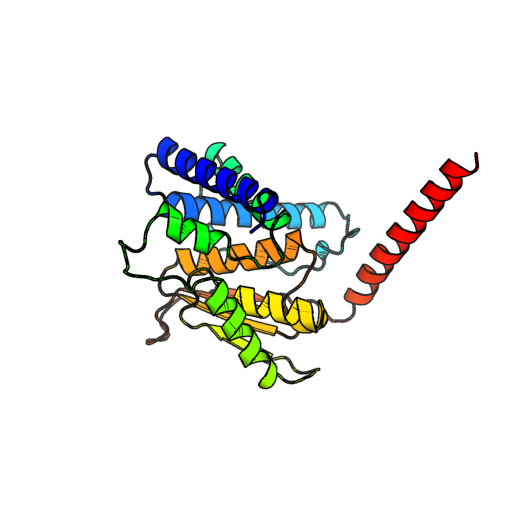4.094 5.927 1.00 89.12 129 ALA A C 1
ATOM 987 O O . ALA A 1 129 ? -11.058 -13.832 7.126 1.00 89.12 129 ALA A O 1
ATOM 988 N N . ARG A 1 130 ? -11.967 -14.791 5.316 1.00 86.75 130 ARG A N 1
ATOM 989 C CA . ARG A 1 130 ? -13.197 -15.245 5.998 1.00 86.75 130 ARG A CA 1
ATOM 990 C C . ARG A 1 130 ? -12.959 -16.368 7.005 1.00 86.75 130 ARG A C 1
ATOM 992 O O . ARG A 1 130 ? -13.761 -16.537 7.919 1.00 86.75 130 ARG A O 1
ATOM 999 N N . PHE A 1 131 ? -11.898 -17.154 6.835 1.00 83.75 131 PHE A N 1
ATOM 1000 C CA . PHE A 1 131 ? -11.562 -18.229 7.771 1.00 83.75 131 PHE A CA 1
ATOM 1001 C C . PHE A 1 131 ? -10.832 -17.707 9.011 1.00 83.75 131 PHE A C 1
ATOM 1003 O O . PHE A 1 131 ? -10.962 -18.296 10.083 1.00 83.75 131 PHE A O 1
ATOM 1010 N N . LEU A 1 132 ? -10.129 -16.578 8.883 1.00 76.19 132 LEU A N 1
ATOM 1011 C CA . LEU A 1 132 ? -9.386 -15.952 9.978 1.00 76.19 132 LEU A CA 1
ATOM 1012 C C . LEU A 1 132 ? -10.300 -15.246 10.995 1.00 76.19 132 LEU A C 1
ATOM 1014 O O . LEU A 1 132 ? -9.937 -15.169 12.165 1.00 76.19 132 LEU A O 1
ATOM 1018 N N . ASP A 1 133 ? -11.515 -14.842 10.595 1.00 68.44 133 ASP A N 1
ATOM 1019 C CA . ASP A 1 133 ? -12.509 -14.164 11.453 1.00 68.44 133 ASP A CA 1
ATOM 1020 C C . ASP A 1 133 ? -12.857 -14.934 12.745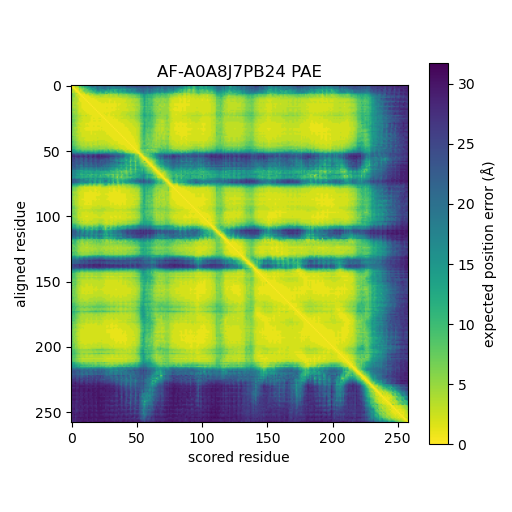 1.00 68.44 133 ASP A C 1
ATOM 1022 O O . ASP A 1 133 ? -13.309 -14.343 13.721 1.00 68.44 133 ASP A O 1
ATOM 1026 N N . ARG A 1 134 ? -12.689 -16.264 12.760 1.00 58.09 134 ARG A N 1
ATOM 1027 C CA . ARG A 1 134 ? -13.065 -17.126 13.896 1.00 58.09 134 ARG A CA 1
ATOM 1028 C C . ARG A 1 134 ? -11.991 -17.257 14.974 1.00 58.09 134 ARG A C 1
ATOM 1030 O O . ARG A 1 134 ? -12.305 -17.720 16.066 1.00 58.09 134 ARG A O 1
ATOM 1037 N N . ALA A 1 135 ? -10.749 -16.899 14.663 1.00 55.19 135 ALA A N 1
ATOM 1038 C CA . ALA A 1 135 ? -9.612 -17.046 15.569 1.00 55.19 135 ALA A CA 1
ATOM 1039 C C . ALA A 1 135 ? -9.278 -15.746 16.321 1.00 55.19 135 ALA A C 1
ATOM 1041 O O . ALA A 1 135 ? -8.459 -15.757 17.237 1.00 55.19 135 ALA A O 1
ATOM 1042 N N . THR A 1 136 ? -9.898 -14.626 15.940 1.00 58.19 136 THR A N 1
ATOM 1043 C CA . THR A 1 136 ? -9.551 -13.296 16.443 1.00 58.19 136 THR A CA 1
ATOM 1044 C C . THR A 1 136 ? -10.453 -12.884 17.616 1.00 58.19 136 THR A C 1
ATOM 1046 O O . THR A 1 136 ? -11.677 -12.980 17.498 1.00 58.19 136 THR A O 1
ATOM 1049 N N . PRO A 1 137 ? -9.905 -12.410 18.752 1.00 56.91 137 PRO A N 1
ATOM 1050 C CA . PRO A 1 137 ? -10.713 -12.000 19.898 1.00 56.91 137 PRO A CA 1
ATOM 1051 C C . PRO A 1 137 ? -11.660 -10.839 19.563 1.00 56.91 137 PRO A C 1
ATOM 1053 O O . PRO A 1 137 ? -11.246 -9.821 19.006 1.00 56.91 137 PRO A O 1
ATOM 1056 N N . MET A 1 138 ? -12.927 -10.943 19.975 1.00 54.62 138 MET A N 1
ATOM 1057 C CA . MET A 1 138 ? -13.890 -9.839 19.900 1.00 54.62 138 MET A CA 1
ATOM 1058 C C . MET A 1 138 ? -13.610 -8.787 20.987 1.00 54.62 138 MET A C 1
ATOM 1060 O O . MET A 1 138 ? -14.352 -8.706 21.958 1.00 54.62 138 MET A O 1
ATOM 1064 N N . ARG A 1 139 ? -12.576 -7.955 20.788 1.00 56.97 139 ARG A N 1
ATOM 1065 C CA . ARG A 1 139 ? -12.205 -6.780 21.616 1.00 56.97 139 ARG A CA 1
ATOM 1066 C C . ARG A 1 139 ? -11.898 -7.073 23.111 1.00 56.97 139 ARG A C 1
ATOM 1068 O O . ARG A 1 139 ? -12.355 -8.065 23.665 1.00 56.97 139 ARG A O 1
ATOM 1075 N N . PRO A 1 140 ? -11.142 -6.202 23.818 1.00 50.66 140 PRO A N 1
ATOM 1076 C CA . PRO A 1 140 ? -10.408 -5.016 23.374 1.00 50.66 140 PRO A CA 1
ATOM 1077 C C . PRO A 1 140 ? -8.888 -5.270 23.324 1.00 50.66 140 PRO A C 1
ATOM 1079 O O . PRO A 1 140 ? -8.098 -4.401 23.683 1.00 50.66 140 PRO A O 1
ATOM 1082 N N . THR A 1 141 ? -8.458 -6.473 22.948 1.00 59.06 141 THR A N 1
ATOM 1083 C CA . THR A 1 141 ? -7.034 -6.813 22.883 1.00 59.06 141 THR A CA 1
ATOM 1084 C C . THR A 1 141 ? -6.463 -6.487 21.510 1.00 59.06 141 THR A C 1
ATOM 1086 O O . THR A 1 141 ? -7.108 -6.752 20.493 1.00 59.06 141 THR A O 1
ATOM 1089 N N . LEU A 1 142 ? -5.242 -5.947 21.489 1.00 66.25 142 LEU A N 1
ATOM 1090 C CA . LEU A 1 142 ? -4.425 -5.952 20.279 1.00 66.25 142 LEU A CA 1
ATOM 1091 C C . LEU A 1 142 ? -4.299 -7.393 19.778 1.00 66.25 142 LEU A C 1
ATOM 1093 O O . LEU A 1 142 ? -4.186 -8.315 20.589 1.00 66.25 142 LEU A O 1
ATOM 1097 N N . TYR A 1 143 ? -4.338 -7.584 18.466 1.00 72.62 143 TYR A N 1
ATOM 1098 C CA . TYR A 1 143 ? -4.150 -8.899 17.865 1.00 72.62 143 TYR A CA 1
ATOM 1099 C C . TYR A 1 143 ? -3.220 -8.814 16.666 1.00 72.62 143 TYR A C 1
ATOM 1101 O O . TYR A 1 143 ? -3.250 -7.849 15.903 1.00 72.62 143 TYR A O 1
ATOM 1109 N N . GLU A 1 144 ? -2.395 -9.840 16.522 1.00 78.38 144 GLU A N 1
ATOM 1110 C CA . GLU A 1 144 ? -1.365 -9.900 15.497 1.00 78.38 144 GLU A CA 1
ATOM 1111 C C . GLU A 1 144 ? -1.875 -10.613 14.248 1.00 78.38 144 GLU A C 1
ATOM 1113 O O . GLU A 1 144 ? -2.585 -11.619 14.322 1.00 78.38 144 GLU A O 1
ATOM 1118 N N . VAL A 1 145 ? -1.504 -10.074 13.092 1.00 86.81 145 VAL A N 1
ATOM 1119 C CA . VAL A 1 145 ? -1.763 -10.659 11.779 1.00 86.81 145 VAL A CA 1
ATOM 1120 C C . VAL A 1 145 ? -0.441 -10.647 11.034 1.00 86.81 145 VAL A C 1
ATOM 1122 O O . VAL A 1 145 ? 0.080 -9.575 10.744 1.00 86.81 145 VAL A O 1
ATOM 1125 N N . LEU A 1 146 ? 0.098 -11.829 10.747 1.00 85.75 146 LEU A N 1
ATOM 1126 C CA . LEU A 1 146 ? 1.404 -12.002 10.119 1.00 85.75 146 LEU A CA 1
ATOM 1127 C C . LEU A 1 146 ? 1.262 -12.664 8.747 1.00 85.75 146 LEU A C 1
ATOM 1129 O O . LEU A 1 146 ? 0.612 -13.703 8.626 1.00 85.75 146 LEU A O 1
ATOM 1133 N N . ASP A 1 147 ? 1.935 -12.096 7.752 1.00 91.75 147 ASP A N 1
ATOM 1134 C CA . ASP A 1 147 ? 2.208 -12.723 6.461 1.00 91.75 147 ASP A CA 1
ATOM 1135 C C . ASP A 1 147 ? 3.730 -12.710 6.193 1.00 91.75 147 ASP A C 1
ATOM 1137 O O . ASP A 1 147 ? 4.286 -11.666 5.844 1.00 91.75 147 ASP A O 1
ATOM 1141 N N . PRO A 1 148 ? 4.441 -13.834 6.403 1.00 86.12 148 PRO A N 1
ATOM 1142 C CA . PRO A 1 148 ? 5.905 -13.882 6.341 1.00 86.12 148 PRO A CA 1
ATOM 1143 C C . PRO A 1 148 ? 6.475 -13.857 4.909 1.00 86.12 148 PRO A C 1
ATOM 1145 O O . PRO A 1 148 ? 7.697 -13.803 4.746 1.00 86.12 148 PRO A O 1
ATOM 1148 N N . SER A 1 149 ? 5.604 -13.929 3.897 1.00 89.75 149 SER A N 1
ATOM 1149 C CA . SER A 1 149 ? 5.923 -13.874 2.465 1.00 89.75 149 SER A CA 1
ATOM 1150 C C . SER A 1 149 ? 4.831 -13.079 1.741 1.00 89.75 149 SER A C 1
ATOM 1152 O O . SER A 1 149 ? 4.038 -13.633 0.973 1.00 89.75 149 SER A O 1
ATOM 1154 N N . CYS A 1 150 ? 4.722 -11.798 2.086 1.00 90.19 150 CYS A N 1
ATOM 1155 C CA . CYS A 1 150 ? 3.517 -11.011 1.860 1.00 90.19 150 CYS A CA 1
ATOM 1156 C C . CYS A 1 150 ? 3.263 -10.631 0.399 1.00 90.19 150 CYS A C 1
ATOM 1158 O O . CYS A 1 150 ? 2.138 -10.248 0.054 1.00 90.19 150 CYS A O 1
ATOM 1160 N N . GLY A 1 151 ? 4.255 -10.749 -0.485 1.00 92.31 151 GLY A N 1
ATOM 1161 C CA . GLY A 1 151 ? 4.154 -10.302 -1.866 1.00 92.31 151 GLY A CA 1
ATOM 1162 C C . GLY A 1 151 ? 3.737 -8.832 -1.922 1.00 92.31 151 GLY A C 1
ATOM 1163 O O . GLY A 1 151 ? 4.281 -7.990 -1.218 1.00 92.31 151 GLY A O 1
ATOM 1164 N N . ALA A 1 152 ? 2.717 -8.515 -2.722 1.00 93.12 152 ALA A N 1
ATOM 1165 C CA . ALA A 1 152 ? 2.126 -7.174 -2.789 1.00 93.12 152 ALA A CA 1
ATOM 1166 C C . ALA A 1 152 ? 1.124 -6.892 -1.649 1.00 93.12 152 ALA A C 1
ATOM 1168 O O . ALA A 1 152 ? 0.527 -5.817 -1.601 1.00 93.12 152 ALA A O 1
ATOM 1169 N N . GLY A 1 153 ? 0.922 -7.846 -0.736 1.00 94.69 153 GLY A N 1
ATOM 1170 C CA . GLY A 1 153 ? 0.086 -7.688 0.449 1.00 94.69 153 GLY A CA 1
ATOM 1171 C C . GLY A 1 153 ? -1.338 -8.204 0.281 1.00 94.69 153 GLY A C 1
ATOM 1172 O O . GLY A 1 153 ? -2.188 -7.886 1.108 1.00 94.69 153 GLY A O 1
ATOM 1173 N N . ALA A 1 154 ? -1.628 -8.996 -0.756 1.00 94.94 154 ALA A N 1
ATOM 1174 C CA . ALA A 1 154 ? -2.979 -9.455 -1.096 1.00 94.94 154 ALA A CA 1
ATOM 1175 C C . ALA A 1 154 ? -3.761 -10.026 0.105 1.00 94.94 154 ALA A C 1
ATOM 1177 O O . ALA A 1 154 ? -4.930 -9.687 0.309 1.00 94.94 154 ALA A O 1
ATOM 1178 N N . LEU A 1 155 ? -3.121 -10.878 0.919 1.00 95.12 155 LEU A N 1
ATOM 1179 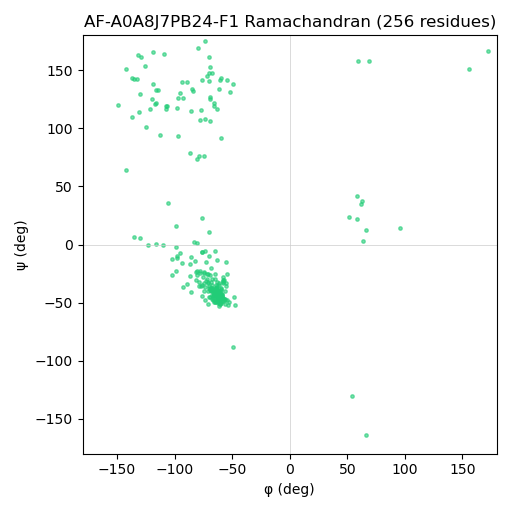C CA . LEU A 1 155 ? -3.738 -11.483 2.105 1.00 95.12 155 LEU A CA 1
ATOM 1180 C C . LEU A 1 155 ? -3.984 -10.452 3.212 1.00 95.12 155 LEU A C 1
ATOM 1182 O O . LEU A 1 155 ? -5.084 -10.405 3.767 1.00 95.12 155 LEU A O 1
ATOM 1186 N N . LEU A 1 156 ? -2.994 -9.602 3.493 1.00 95.12 156 LEU A N 1
ATOM 1187 C CA . LEU A 1 156 ? -3.092 -8.542 4.497 1.00 95.12 156 LEU A CA 1
ATOM 1188 C C . LEU A 1 156 ? -4.195 -7.536 4.134 1.00 95.12 156 LEU A C 1
ATOM 1190 O O . LEU A 1 156 ? -5.081 -7.272 4.944 1.00 95.12 156 LEU A O 1
ATOM 1194 N N . LEU A 1 157 ? -4.207 -7.045 2.892 1.00 96.69 157 LEU A N 1
ATOM 1195 C CA . LEU A 1 157 ? -5.219 -6.124 2.367 1.00 96.69 157 LEU A CA 1
ATOM 1196 C C . LEU A 1 157 ? -6.627 -6.731 2.425 1.00 96.69 157 LEU A C 1
ATOM 1198 O O . LEU A 1 157 ? -7.566 -6.089 2.901 1.00 96.69 157 LEU A O 1
ATOM 1202 N N . ALA A 1 158 ? -6.780 -7.994 2.012 1.00 95.25 158 ALA A N 1
ATOM 1203 C CA . ALA A 1 158 ? -8.058 -8.694 2.095 1.00 95.25 158 ALA A CA 1
ATOM 1204 C C . ALA A 1 158 ? -8.536 -8.862 3.546 1.00 95.25 158 ALA A C 1
ATOM 1206 O O . ALA A 1 158 ? -9.735 -8.729 3.809 1.00 95.25 158 ALA A O 1
ATOM 1207 N N . HIS A 1 159 ? -7.622 -9.121 4.486 1.00 94.44 159 HIS A N 1
ATOM 1208 C CA . HIS A 1 159 ? -7.946 -9.206 5.906 1.00 94.44 159 HIS A CA 1
ATOM 1209 C C . HIS A 1 159 ? -8.382 -7.847 6.472 1.00 94.44 159 HIS A C 1
ATOM 1211 O O . HIS A 1 159 ? -9.450 -7.767 7.079 1.00 94.44 159 HIS A O 1
ATOM 1217 N N . ILE A 1 160 ? -7.639 -6.766 6.203 1.00 94.00 160 ILE A N 1
ATOM 1218 C CA . ILE A 1 160 ? -8.015 -5.400 6.613 1.00 94.00 160 ILE A CA 1
ATOM 1219 C C . ILE A 1 160 ? -9.401 -5.049 6.069 1.00 94.00 160 ILE A C 1
ATOM 1221 O O . ILE A 1 160 ? -10.292 -4.689 6.841 1.00 94.00 160 ILE A O 1
ATOM 1225 N N . ARG A 1 161 ? -9.624 -5.232 4.758 1.00 95.00 161 ARG A N 1
ATOM 1226 C CA . ARG A 1 161 ? -10.921 -4.986 4.110 1.00 95.00 161 ARG A CA 1
ATOM 1227 C C . ARG A 1 161 ? -12.040 -5.763 4.788 1.00 95.00 161 ARG A C 1
ATOM 1229 O O . ARG A 1 161 ? -13.095 -5.203 5.080 1.00 95.00 161 ARG A O 1
ATOM 1236 N N . ARG A 1 162 ? -11.826 -7.054 5.048 1.00 92.56 162 ARG A N 1
ATOM 1237 C CA . ARG A 1 162 ? -12.828 -7.917 5.677 1.00 92.56 162 ARG A CA 1
ATOM 1238 C C . ARG A 1 162 ? -13.196 -7.415 7.071 1.00 92.56 162 ARG A C 1
ATOM 1240 O O . ARG A 1 162 ? -14.380 -7.308 7.384 1.00 92.56 162 ARG A O 1
ATOM 1247 N N . ARG A 1 163 ? -12.203 -7.079 7.889 1.00 89.94 163 ARG A N 1
ATOM 1248 C CA . ARG A 1 163 ? -12.409 -6.608 9.264 1.00 89.94 163 ARG A CA 1
ATOM 1249 C C . ARG A 1 163 ? -13.071 -5.232 9.280 1.00 89.94 163 ARG A C 1
ATOM 1251 O O . ARG A 1 163 ? -14.012 -5.031 10.043 1.00 89.94 163 ARG A O 1
ATOM 1258 N N . LEU A 1 164 ? -12.689 -4.345 8.361 1.00 90.00 164 LEU A N 1
ATOM 1259 C CA . LEU A 1 164 ? -13.359 -3.064 8.139 1.00 90.00 164 LEU A CA 1
ATOM 1260 C C . LEU A 1 164 ? -14.838 -3.246 7.756 1.00 90.00 164 LEU A C 1
ATOM 1262 O O . LEU A 1 164 ? -15.697 -2.549 8.286 1.00 90.00 164 LEU A O 1
ATOM 1266 N N . GLN A 1 165 ? -15.161 -4.206 6.884 1.00 90.81 165 GLN A N 1
ATOM 1267 C CA . GLN A 1 165 ? -16.543 -4.494 6.473 1.00 90.81 165 GLN A CA 1
ATOM 1268 C C . GLN A 1 165 ? -17.410 -5.069 7.603 1.00 90.81 165 GLN A C 1
ATOM 1270 O O . GLN A 1 165 ? -18.610 -4.809 7.639 1.00 90.81 165 GLN A O 1
ATOM 1275 N N . VAL A 1 166 ? -16.834 -5.879 8.497 1.00 88.56 166 VAL A N 1
ATOM 1276 C CA . VAL A 1 166 ? -17.582 -6.538 9.587 1.00 88.56 166 VAL A CA 1
ATOM 1277 C C . VAL A 1 166 ? -17.711 -5.645 10.815 1.00 88.56 166 VAL A C 1
ATOM 1279 O O . VAL A 1 166 ? -18.762 -5.620 11.448 1.00 88.56 166 VAL A O 1
ATOM 1282 N N . GLU A 1 167 ? -16.644 -4.934 11.172 1.00 84.50 167 GLU A N 1
ATOM 1283 C CA . GLU A 1 167 ? -16.509 -4.275 12.476 1.00 84.50 167 GLU A CA 1
ATOM 1284 C C . GLU A 1 167 ? -16.261 -2.762 12.380 1.00 84.50 167 GLU A C 1
ATOM 1286 O O . GLU A 1 167 ? -16.136 -2.088 13.410 1.00 84.50 167 GLU A O 1
ATOM 1291 N N . GLY A 1 168 ? -16.191 -2.217 11.162 1.00 85.00 168 GLY A N 1
ATOM 1292 C CA . GLY A 1 168 ? -15.838 -0.823 10.912 1.00 85.00 168 GLY A CA 1
ATOM 1293 C C . GLY A 1 168 ? -14.392 -0.507 11.298 1.00 85.00 168 GLY A C 1
ATOM 1294 O O . GLY A 1 168 ? -13.568 -1.399 11.513 1.00 85.00 168 GLY A O 1
ATOM 1295 N N . SER A 1 169 ? -14.074 0.784 11.423 1.00 82.38 169 SER A N 1
ATOM 1296 C CA . SER A 1 169 ? -12.715 1.253 11.742 1.00 82.38 169 SER A CA 1
ATOM 1297 C C . SER A 1 169 ? -12.174 0.672 13.053 1.00 82.38 169 SER A C 1
ATOM 1299 O O . SER A 1 169 ? -10.985 0.405 13.186 1.00 82.38 169 SER A O 1
ATOM 1301 N N . ALA A 1 170 ? -13.053 0.389 14.014 1.00 76.56 170 ALA A N 1
ATOM 1302 C CA . ALA A 1 170 ? -12.659 -0.207 15.284 1.00 76.56 170 ALA A CA 1
ATOM 1303 C C . ALA A 1 170 ? -12.168 -1.666 15.157 1.00 76.56 170 ALA A C 1
ATOM 1305 O O . ALA A 1 170 ? -11.453 -2.132 16.040 1.00 76.56 170 ALA A O 1
ATOM 1306 N N . GLY A 1 171 ? -12.514 -2.377 14.077 1.00 78.88 171 GLY A N 1
ATOM 1307 C CA . GLY A 1 171 ? -12.001 -3.725 13.808 1.00 78.88 171 GLY A CA 1
ATOM 1308 C C . GLY A 1 171 ? -10.558 -3.756 13.318 1.00 78.88 171 GLY A C 1
ATOM 1309 O O . GLY A 1 171 ? -9.848 -4.731 13.566 1.00 78.88 171 GLY A O 1
ATOM 1310 N N . VAL A 1 172 ? -10.119 -2.688 12.650 1.00 85.44 172 VAL A N 1
ATOM 1311 C CA . VAL A 1 172 ? -8.763 -2.561 12.090 1.00 85.44 172 VAL A CA 1
ATOM 1312 C C . VAL A 1 172 ? -7.828 -1.751 12.991 1.00 85.44 172 VAL A C 1
ATOM 1314 O O . VAL A 1 172 ? -6.619 -1.960 12.976 1.00 85.44 172 VAL A O 1
ATOM 1317 N N . TRP A 1 173 ? -8.381 -0.905 13.864 1.00 77.56 173 TRP A N 1
ATOM 1318 C CA . TRP A 1 173 ? -7.614 -0.126 14.841 1.00 77.56 173 TRP A CA 1
ATOM 1319 C C . TRP A 1 173 ? -6.825 -0.992 15.838 1.00 77.56 173 TRP A C 1
ATOM 1321 O O . TRP A 1 173 ? -5.744 -0.619 16.278 1.00 77.56 173 TRP A O 1
ATOM 1331 N N . GLY A 1 174 ? -7.357 -2.160 16.210 1.00 72.19 174 GLY A N 1
ATOM 1332 C CA . GLY A 1 174 ? -6.704 -3.088 17.144 1.00 72.19 174 GLY A CA 1
ATOM 1333 C C . GLY A 1 174 ? -5.662 -4.016 16.510 1.00 72.19 174 GLY A C 1
ATOM 1334 O O . GLY A 1 174 ? -5.130 -4.877 17.209 1.00 72.19 174 GLY A O 1
ATOM 1335 N N . MET A 1 175 ? -5.404 -3.893 15.206 1.00 82.06 175 MET A N 1
ATOM 1336 C CA . MET A 1 175 ? -4.480 -4.775 14.493 1.00 82.06 175 MET A CA 1
ATOM 1337 C C . MET A 1 175 ? -3.025 -4.424 14.779 1.00 82.06 175 MET A C 1
ATOM 1339 O O . MET A 1 175 ? -2.650 -3.255 14.789 1.00 82.06 175 MET A O 1
ATOM 1343 N N . VAL A 1 176 ? -2.198 -5.454 14.909 1.00 79.50 176 VAL A N 1
ATOM 1344 C CA . VAL A 1 176 ? -0.750 -5.393 14.719 1.00 79.50 176 VAL A CA 1
ATOM 1345 C C . VAL A 1 176 ? -0.435 -6.226 13.480 1.00 79.50 176 VAL A C 1
ATOM 1347 O O . VAL A 1 176 ? -0.337 -7.448 13.532 1.00 79.50 176 VAL A O 1
ATOM 1350 N N . LEU A 1 177 ? -0.364 -5.555 12.340 1.00 84.81 177 LEU A N 1
ATOM 1351 C CA . LEU A 1 177 ? -0.101 -6.139 11.038 1.00 84.81 177 LEU A CA 1
ATOM 1352 C C . LEU A 1 177 ? 1.408 -6.297 10.841 1.00 84.81 177 LEU A C 1
ATOM 1354 O O . LEU A 1 177 ? 2.167 -5.357 11.070 1.00 84.81 177 LEU A O 1
ATOM 1358 N N . GLN A 1 178 ? 1.834 -7.471 10.403 1.00 82.69 178 GLN A N 1
ATOM 1359 C CA . GLN A 1 178 ? 3.218 -7.792 10.095 1.00 82.69 178 GLN A CA 1
ATOM 1360 C C . GLN A 1 178 ? 3.287 -8.432 8.711 1.00 82.69 178 GLN A C 1
ATOM 1362 O O . GLN A 1 178 ? 2.554 -9.374 8.413 1.00 82.69 178 GLN A O 1
ATOM 1367 N N . GLY A 1 179 ? 4.166 -7.919 7.865 1.00 85.75 179 GLY A N 1
ATOM 1368 C CA . GLY A 1 179 ? 4.459 -8.463 6.550 1.00 85.75 179 GLY A CA 1
ATOM 1369 C C . GLY A 1 179 ? 5.962 -8.551 6.350 1.00 85.75 179 GLY A C 1
ATOM 1370 O O . GLY A 1 179 ? 6.698 -7.666 6.772 1.00 85.75 179 GLY A O 1
ATOM 1371 N N . ASN A 1 180 ? 6.421 -9.605 5.698 1.00 83.44 180 ASN A N 1
ATOM 1372 C CA . ASN A 1 180 ? 7.809 -9.736 5.283 1.00 83.44 180 ASN A CA 1
ATOM 1373 C C . ASN A 1 180 ? 7.850 -10.280 3.862 1.00 83.44 180 ASN A C 1
ATOM 1375 O O . ASN A 1 180 ? 7.055 -11.149 3.524 1.00 83.44 180 ASN A O 1
ATOM 1379 N N . ASP A 1 181 ? 8.789 -9.813 3.051 1.00 88.25 181 ASP A N 1
ATOM 1380 C CA . ASP A 1 181 ? 9.098 -10.461 1.782 1.00 88.25 181 ASP A CA 1
ATOM 1381 C C . ASP A 1 181 ? 10.604 -10.426 1.519 1.00 88.25 181 ASP A C 1
ATOM 1383 O O . ASP A 1 181 ? 11.313 -9.526 1.974 1.00 88.25 181 ASP A O 1
ATOM 1387 N N . LEU A 1 182 ? 11.096 -11.421 0.784 1.00 84.81 182 LEU A N 1
ATOM 1388 C CA . LEU A 1 182 ? 12.484 -11.443 0.332 1.00 84.81 182 LEU A CA 1
ATOM 1389 C C . LEU A 1 182 ? 12.708 -10.400 -0.770 1.00 84.81 182 LEU A C 1
ATOM 1391 O O . LEU A 1 182 ? 13.810 -9.877 -0.919 1.00 84.81 182 LEU A O 1
ATOM 1395 N N . ASP A 1 183 ? 11.667 -10.112 -1.553 1.00 86.31 183 ASP A N 1
ATOM 1396 C CA . ASP A 1 183 ? 11.691 -9.132 -2.625 1.00 86.31 183 ASP A CA 1
ATOM 1397 C C . ASP A 1 183 ? 11.396 -7.713 -2.085 1.00 86.31 183 ASP A C 1
ATOM 1399 O O . ASP A 1 183 ? 10.264 -7.430 -1.674 1.00 86.31 183 ASP A O 1
ATOM 1403 N N . PRO A 1 184 ? 12.357 -6.768 -2.156 1.00 85.12 184 PRO A N 1
ATOM 1404 C CA . PRO A 1 184 ? 12.148 -5.397 -1.693 1.00 85.12 184 PRO A CA 1
ATOM 1405 C C . PRO A 1 184 ? 10.977 -4.677 -2.372 1.00 85.12 184 PRO A C 1
ATOM 1407 O O . PRO A 1 184 ? 10.321 -3.841 -1.747 1.00 85.12 184 PRO A O 1
ATOM 1410 N N . LEU A 1 185 ? 10.697 -4.980 -3.646 1.00 87.75 185 LEU A N 1
ATOM 1411 C CA . LEU A 1 185 ? 9.581 -4.369 -4.366 1.00 87.75 185 LEU A CA 1
ATOM 1412 C C . LEU A 1 185 ? 8.241 -4.855 -3.812 1.00 87.75 185 LEU A C 1
ATOM 1414 O O . LEU A 1 185 ? 7.318 -4.056 -3.688 1.00 87.75 185 LEU A O 1
ATOM 1418 N N . CYS A 1 186 ? 8.131 -6.132 -3.448 1.00 90.38 186 CYS A N 1
ATOM 1419 C CA . CYS A 1 186 ? 6.935 -6.697 -2.825 1.00 90.38 186 CYS A CA 1
ATOM 1420 C C . CYS A 1 186 ? 6.619 -5.995 -1.500 1.00 90.38 186 CYS A C 1
ATOM 1422 O O . CYS A 1 186 ? 5.529 -5.437 -1.333 1.00 90.38 186 CYS A O 1
ATOM 1424 N N . SER A 1 187 ? 7.606 -5.893 -0.610 1.00 87.25 187 SER A N 1
ATOM 1425 C CA . SER A 1 187 ? 7.460 -5.159 0.650 1.00 87.25 187 SER A CA 1
ATOM 1426 C C . SER A 1 187 ? 7.089 -3.688 0.425 1.00 87.25 187 SER A C 1
ATOM 1428 O O . SER A 1 187 ? 6.182 -3.170 1.081 1.00 87.25 187 SER A O 1
ATOM 1430 N N . LEU A 1 188 ? 7.714 -3.019 -0.550 1.00 89.12 188 LEU A N 1
ATOM 1431 C CA . LEU A 1 188 ? 7.378 -1.640 -0.914 1.00 89.12 188 LEU A CA 1
ATOM 1432 C C . LEU A 1 188 ? 5.940 -1.506 -1.437 1.00 89.12 188 LEU A C 1
ATOM 1434 O O . LEU A 1 188 ? 5.234 -0.572 -1.051 1.00 89.12 188 LEU A O 1
ATOM 1438 N N . MET A 1 189 ? 5.488 -2.421 -2.298 1.00 93.44 189 MET A N 1
ATOM 1439 C CA . MET A 1 189 ? 4.111 -2.440 -2.791 1.00 93.44 189 MET A CA 1
ATOM 1440 C C . MET A 1 189 ? 3.138 -2.622 -1.628 1.00 93.44 189 MET A C 1
ATOM 1442 O O . MET A 1 189 ? 2.243 -1.798 -1.469 1.00 93.44 189 MET A O 1
ATOM 1446 N N . THR A 1 190 ? 3.349 -3.623 -0.768 1.00 93.69 190 THR A N 1
ATOM 1447 C CA . THR A 1 190 ? 2.514 -3.861 0.420 1.00 93.69 190 THR A CA 1
ATOM 1448 C C . THR A 1 190 ? 2.390 -2.599 1.272 1.00 93.69 190 THR A C 1
ATOM 1450 O O . THR A 1 190 ? 1.281 -2.165 1.597 1.00 93.69 190 THR A O 1
ATOM 1453 N N . ALA A 1 191 ? 3.523 -1.958 1.565 1.00 89.06 191 ALA A N 1
ATOM 1454 C CA . ALA A 1 191 ? 3.572 -0.727 2.338 1.00 89.06 191 ALA A CA 1
ATOM 1455 C C . ALA A 1 191 ? 2.808 0.424 1.693 1.00 89.06 191 ALA A C 1
ATOM 1457 O O . ALA A 1 191 ? 1.979 1.077 2.329 1.00 89.06 191 ALA A O 1
ATOM 1458 N N . THR A 1 192 ? 3.057 0.636 0.406 1.00 91.38 192 THR A N 1
ATOM 1459 C CA . THR A 1 192 ? 2.442 1.704 -0.377 1.00 91.38 192 THR A CA 1
ATOM 1460 C C . THR A 1 192 ? 0.930 1.520 -0.474 1.00 91.38 192 THR A C 1
ATOM 1462 O O . THR A 1 192 ? 0.191 2.500 -0.387 1.00 91.38 192 THR A O 1
ATOM 1465 N N . GLN A 1 193 ? 0.448 0.283 -0.635 1.00 95.12 193 GLN A N 1
ATOM 1466 C CA . GLN A 1 193 ? -0.985 -0.009 -0.707 1.00 95.12 193 GLN A CA 1
ATOM 1467 C C . GLN A 1 193 ? -1.682 0.255 0.616 1.00 95.12 193 GLN A C 1
ATOM 1469 O O . GLN A 1 193 ? -2.710 0.930 0.617 1.00 95.12 193 GLN A O 1
ATOM 1474 N N . ILE A 1 194 ? -1.129 -0.214 1.734 1.00 93.25 194 ILE A N 1
ATOM 1475 C CA . ILE A 1 194 ? -1.723 0.029 3.052 1.00 93.25 194 ILE A CA 1
ATOM 1476 C C . ILE A 1 194 ? -1.761 1.536 3.329 1.00 93.25 194 ILE A C 1
ATOM 1478 O O . ILE A 1 194 ? -2.841 2.089 3.529 1.00 93.25 194 ILE A O 1
ATOM 1482 N N . PHE A 1 195 ? -0.622 2.218 3.197 1.00 88.75 195 PHE A N 1
ATOM 1483 C CA . PHE A 1 195 ? -0.516 3.643 3.498 1.00 88.75 195 PHE A CA 1
ATOM 1484 C C . PHE A 1 195 ? -1.427 4.517 2.621 1.00 88.75 195 PHE A C 1
ATOM 1486 O O . PHE A 1 195 ? -2.126 5.401 3.120 1.00 88.75 195 PHE A O 1
ATOM 1493 N N . ALA A 1 196 ? -1.468 4.254 1.311 1.00 89.69 196 ALA A N 1
ATOM 1494 C CA . ALA A 1 196 ? -2.334 4.999 0.402 1.00 89.69 196 ALA A CA 1
ATOM 1495 C C . ALA A 1 196 ? -3.820 4.791 0.723 1.00 89.69 196 ALA A C 1
ATOM 1497 O O . ALA A 1 196 ? -4.591 5.747 0.662 1.00 89.69 196 ALA A O 1
ATOM 1498 N N . ASN A 1 197 ? -4.225 3.571 1.093 1.00 93.06 197 ASN A N 1
ATOM 1499 C CA . ASN A 1 197 ? -5.612 3.274 1.450 1.00 93.06 197 ASN A CA 1
ATOM 1500 C C . ASN A 1 197 ? -6.039 3.957 2.753 1.00 93.06 197 ASN A C 1
ATOM 1502 O O . ASN A 1 197 ? -7.164 4.447 2.843 1.00 93.06 197 ASN A O 1
ATOM 1506 N N . GLU A 1 198 ? -5.154 4.028 3.746 1.00 86.69 198 GLU A N 1
ATOM 1507 C CA . GLU A 1 198 ? -5.456 4.691 5.016 1.00 86.69 198 GLU A CA 1
ATOM 1508 C C . GLU A 1 198 ? -5.754 6.179 4.826 1.00 86.69 198 GLU A C 1
ATOM 1510 O O . GLU A 1 198 ? -6.739 6.697 5.360 1.00 86.69 198 GLU A O 1
ATOM 1515 N N . ILE A 1 199 ? -4.967 6.846 3.976 1.00 82.06 199 ILE A N 1
ATOM 1516 C CA . ILE A 1 199 ? -5.187 8.251 3.621 1.00 82.06 199 ILE A CA 1
ATOM 1517 C C . ILE A 1 199 ? -6.431 8.407 2.744 1.00 82.06 199 ILE A C 1
ATOM 1519 O O . ILE A 1 199 ? -7.296 9.225 3.051 1.00 82.06 199 ILE A O 1
ATOM 1523 N N . ALA A 1 200 ? -6.541 7.634 1.659 1.00 85.00 200 ALA A N 1
ATOM 1524 C CA . ALA A 1 200 ? -7.615 7.787 0.677 1.00 85.00 200 ALA A CA 1
ATOM 1525 C C . ALA A 1 200 ? -9.010 7.519 1.263 1.00 85.00 200 ALA A C 1
ATOM 1527 O O . ALA A 1 200 ? -9.988 8.129 0.829 1.00 85.00 200 ALA A O 1
ATOM 1528 N N . HIS A 1 201 ? -9.108 6.617 2.242 1.00 82.88 201 HIS A N 1
ATOM 1529 C CA . HIS A 1 201 ? -10.382 6.199 2.825 1.00 82.88 201 HIS A CA 1
ATOM 1530 C C . HIS A 1 201 ? -10.601 6.689 4.261 1.00 82.88 201 HIS A C 1
ATOM 1532 O O . HIS A 1 201 ? -11.658 6.415 4.830 1.00 82.88 201 HIS A O 1
ATOM 1538 N N . GLY A 1 202 ? -9.645 7.416 4.852 1.00 78.38 202 GLY A N 1
ATOM 1539 C CA . GLY A 1 202 ? -9.760 7.939 6.218 1.00 78.38 202 GLY A CA 1
ATOM 1540 C C . GLY A 1 202 ? -9.882 6.837 7.275 1.00 78.38 202 GLY A C 1
ATOM 1541 O O . GLY A 1 202 ? -10.621 6.978 8.250 1.00 78.38 202 GLY A O 1
ATOM 1542 N N . VAL A 1 203 ? -9.197 5.714 7.059 1.00 81.69 203 VAL A N 1
ATOM 1543 C CA . VAL A 1 203 ? -9.196 4.552 7.956 1.00 81.69 203 VAL A CA 1
ATOM 1544 C C . VAL A 1 203 ? -7.796 4.394 8.514 1.00 81.69 203 VAL A C 1
ATOM 1546 O O . VAL A 1 203 ? -6.843 4.412 7.756 1.00 81.69 203 VAL A O 1
ATOM 1549 N N . VAL A 1 204 ? -7.673 4.204 9.825 1.00 79.44 204 VAL A N 1
ATOM 1550 C CA . VAL A 1 204 ? -6.385 3.926 10.468 1.00 79.44 204 VAL A CA 1
ATOM 1551 C C . VAL A 1 204 ? -6.348 2.464 10.890 1.00 79.44 204 VAL A C 1
ATOM 1553 O O . VAL A 1 204 ? -7.174 2.015 11.692 1.00 79.44 204 VAL A O 1
ATOM 1556 N N . VAL A 1 205 ? -5.396 1.731 10.332 1.00 82.56 205 VAL A N 1
ATOM 1557 C CA . VAL A 1 205 ? -5.001 0.387 10.743 1.00 82.56 205 VAL A CA 1
ATOM 1558 C C . VAL A 1 205 ? -3.998 0.547 11.880 1.00 82.56 205 VAL A C 1
ATOM 1560 O O . VAL A 1 205 ? -3.097 1.369 11.786 1.00 82.56 205 VAL A O 1
ATOM 1563 N N . GLY A 1 206 ? -4.163 -0.214 12.964 1.00 78.38 206 GLY A N 1
ATOM 1564 C CA . GLY A 1 206 ? -3.419 -0.014 14.214 1.00 78.38 206 GLY A CA 1
ATOM 1565 C C . GLY A 1 206 ? -1.899 0.114 14.043 1.00 78.38 206 GLY A C 1
ATOM 1566 O O . GLY A 1 206 ? -1.343 1.200 13.954 1.00 78.38 206 GLY A O 1
ATOM 1567 N N . VAL A 1 207 ? -1.178 -0.997 14.055 1.00 74.44 207 VAL A N 1
ATOM 1568 C CA . VAL A 1 207 ? 0.281 -1.013 13.899 1.00 74.44 207 VAL A CA 1
ATOM 1569 C C . VAL A 1 207 ? 0.620 -1.816 12.655 1.00 74.44 207 VAL A C 1
ATOM 1571 O O . VAL A 1 207 ? -0.002 -2.849 12.437 1.00 74.44 207 VAL A O 1
ATOM 1574 N N . VAL A 1 208 ? 1.570 -1.359 11.836 1.00 79.44 208 VAL A N 1
ATOM 1575 C CA . VAL A 1 208 ? 1.898 -2.016 10.566 1.00 79.44 208 VAL A CA 1
ATOM 1576 C C . VAL A 1 208 ? 3.410 -2.089 10.361 1.00 79.44 208 VAL A C 1
ATOM 1578 O O . VAL A 1 208 ? 4.065 -1.096 10.072 1.00 79.44 208 VAL A O 1
ATOM 1581 N N . TYR A 1 209 ? 3.955 -3.295 10.450 1.00 75.44 209 TYR A N 1
ATOM 1582 C CA . TYR A 1 209 ? 5.365 -3.592 10.237 1.00 75.44 209 TYR A CA 1
ATOM 1583 C C . TYR A 1 209 ? 5.541 -4.319 8.911 1.00 75.44 209 TYR A C 1
ATOM 1585 O O . TYR A 1 209 ? 5.046 -5.433 8.781 1.00 75.44 209 TYR A O 1
ATOM 1593 N N . ILE A 1 210 ? 6.246 -3.731 7.947 1.00 80.38 210 ILE A N 1
ATOM 1594 C CA . ILE A 1 210 ? 6.590 -4.423 6.701 1.00 80.38 210 ILE A CA 1
ATOM 1595 C C . ILE A 1 210 ? 8.105 -4.454 6.558 1.00 80.38 210 ILE A C 1
ATOM 1597 O O . ILE A 1 210 ? 8.709 -3.400 6.426 1.00 80.38 210 ILE A O 1
ATOM 1601 N N . SER A 1 211 ? 8.714 -5.637 6.558 1.00 75.00 211 SER A N 1
ATOM 1602 C CA . SER A 1 211 ? 10.164 -5.825 6.446 1.00 75.00 211 SER A CA 1
ATOM 1603 C C . SER A 1 211 ? 10.588 -6.412 5.101 1.00 75.00 211 SER A C 1
ATOM 1605 O O . SER A 1 211 ? 9.777 -6.946 4.340 1.00 75.00 211 SER A O 1
ATOM 1607 N N . VAL A 1 212 ? 11.886 -6.302 4.817 1.00 78.31 212 VAL A N 1
ATOM 1608 C CA . VAL A 1 212 ? 12.551 -7.002 3.716 1.00 78.31 212 VAL A CA 1
ATOM 1609 C C . VAL A 1 212 ? 13.574 -7.951 4.318 1.00 78.31 212 VAL A C 1
ATOM 1611 O O . VAL A 1 212 ? 14.470 -7.507 5.039 1.00 78.31 212 VAL A O 1
ATOM 1614 N N . GLY A 1 213 ? 13.462 -9.241 4.028 1.00 74.69 213 GLY A N 1
ATOM 1615 C CA . GLY A 1 213 ? 14.381 -10.219 4.591 1.00 74.69 213 GLY A CA 1
ATOM 1616 C C . GLY A 1 213 ? 14.008 -11.661 4.302 1.00 74.69 213 GLY A C 1
ATOM 1617 O O . GLY A 1 213 ? 12.889 -11.980 3.887 1.00 74.69 213 GLY A O 1
ATOM 1618 N N . ASP A 1 214 ? 14.966 -12.545 4.552 1.00 77.94 214 ASP A N 1
ATOM 1619 C CA . ASP A 1 214 ? 14.727 -13.979 4.499 1.00 77.94 214 ASP A CA 1
ATOM 1620 C C . ASP A 1 214 ? 14.007 -14.414 5.784 1.00 77.94 214 ASP A C 1
ATOM 1622 O O . ASP A 1 214 ? 14.576 -14.469 6.877 1.00 77.94 214 ASP A O 1
ATOM 1626 N N . GLY A 1 215 ? 12.718 -14.731 5.640 1.00 68.62 215 GLY A N 1
ATOM 1627 C CA . GLY A 1 215 ? 11.871 -15.180 6.744 1.00 68.62 215 GLY A CA 1
ATOM 1628 C C . GLY A 1 215 ? 12.305 -16.512 7.373 1.00 68.62 215 GLY A C 1
ATOM 1629 O O . GLY A 1 215 ? 11.817 -16.846 8.451 1.00 68.62 215 GLY A O 1
ATOM 1630 N N . LEU A 1 216 ? 13.206 -17.273 6.736 1.00 70.31 216 LEU A N 1
ATOM 1631 C CA . LEU A 1 216 ? 13.761 -18.521 7.268 1.00 70.31 216 LEU A CA 1
ATOM 1632 C C . LEU A 1 216 ? 15.014 -18.295 8.118 1.00 70.31 216 LEU A C 1
ATOM 1634 O O . LEU A 1 216 ? 15.230 -19.033 9.080 1.00 70.31 216 LEU A O 1
ATOM 1638 N N . THR A 1 217 ? 15.841 -17.307 7.773 1.00 63.00 217 THR A N 1
ATOM 1639 C CA . THR A 1 217 ? 17.086 -17.005 8.503 1.00 63.00 217 THR A CA 1
ATOM 1640 C C . THR A 1 217 ? 16.924 -15.870 9.510 1.00 63.00 217 THR A C 1
ATOM 1642 O O . THR A 1 217 ? 17.793 -15.696 10.362 1.00 63.00 217 THR A O 1
ATOM 1645 N N . LEU A 1 218 ? 15.803 -15.135 9.455 1.00 54.41 218 LEU A N 1
ATOM 1646 C CA . LEU A 1 218 ? 15.555 -13.912 10.230 1.00 54.41 218 LEU A CA 1
ATOM 1647 C C . LEU A 1 218 ? 16.613 -12.822 9.963 1.00 54.41 218 LEU A C 1
ATOM 1649 O O . LEU A 1 218 ? 16.807 -11.925 10.784 1.00 54.41 218 LEU A O 1
ATOM 1653 N N . GLU A 1 219 ? 17.296 -12.896 8.815 1.00 47.84 219 GLU A N 1
ATOM 1654 C CA . GLU A 1 219 ? 18.262 -11.898 8.365 1.00 47.84 219 GLU A CA 1
ATOM 1655 C C . GLU A 1 219 ? 17.578 -10.860 7.463 1.00 47.84 219 GLU A C 1
ATOM 1657 O O . GLU A 1 219 ? 16.947 -11.190 6.456 1.00 47.84 219 GLU A O 1
ATOM 1662 N N . GLY A 1 220 ? 17.725 -9.584 7.821 1.00 48.94 220 GLY A N 1
ATOM 1663 C CA . GLY A 1 220 ? 17.223 -8.445 7.053 1.00 48.94 220 GLY A CA 1
ATOM 1664 C C . GLY A 1 220 ? 16.997 -7.223 7.947 1.00 48.94 220 GLY A C 1
ATOM 1665 O O . GLY A 1 220 ? 16.753 -7.386 9.146 1.00 48.94 220 GLY A O 1
ATOM 1666 N N . PRO A 1 221 ? 17.111 -5.989 7.425 1.00 46.41 221 PRO A N 1
ATOM 1667 C CA . PRO A 1 221 ? 16.735 -4.809 8.189 1.00 46.41 221 PRO A CA 1
ATOM 1668 C C . PRO A 1 221 ? 15.218 -4.850 8.438 1.00 46.41 221 PRO A C 1
ATOM 1670 O O . PRO A 1 221 ? 14.440 -4.855 7.478 1.00 46.41 221 PRO A O 1
ATOM 1673 N N . PRO A 1 222 ? 14.751 -4.884 9.699 1.00 46.22 222 PRO A N 1
ATOM 1674 C CA . PRO A 1 222 ? 13.332 -4.753 9.946 1.00 46.22 222 PRO A CA 1
ATOM 1675 C C . PRO A 1 222 ? 12.932 -3.316 9.611 1.00 46.22 222 PRO A C 1
ATOM 1677 O O . PRO A 1 222 ? 13.520 -2.361 10.121 1.00 46.22 222 PRO A O 1
ATOM 1680 N N . LEU A 1 223 ? 11.940 -3.157 8.738 1.00 48.38 223 LEU A N 1
ATOM 1681 C CA . LEU A 1 223 ? 11.336 -1.857 8.502 1.00 48.38 223 LEU A CA 1
ATOM 1682 C C . LEU A 1 223 ? 10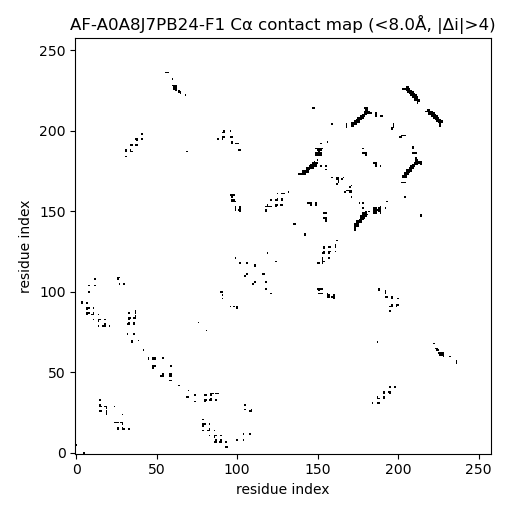.061 -1.753 9.335 1.00 48.38 223 LEU A C 1
ATOM 1684 O O . LEU A 1 223 ? 9.191 -2.628 9.346 1.00 48.38 223 LEU A O 1
ATOM 1688 N N . HIS A 1 224 ? 10.018 -0.686 10.123 1.00 43.38 224 HIS A N 1
ATOM 1689 C CA . HIS A 1 224 ? 8.994 -0.466 11.119 1.00 43.38 224 HIS A CA 1
ATOM 1690 C C . HIS A 1 224 ? 8.242 0.818 10.806 1.00 43.38 224 HIS A C 1
ATOM 1692 O O . HIS A 1 224 ? 8.837 1.890 10.773 1.00 43.38 224 HIS A O 1
ATOM 1698 N N . TRP A 1 225 ? 6.918 0.740 10.697 1.00 47.44 225 TRP A N 1
ATOM 1699 C CA . TRP A 1 225 ? 6.082 1.888 11.019 1.00 47.44 225 TRP A CA 1
ATOM 1700 C C . TRP A 1 225 ? 4.973 1.468 11.981 1.00 47.44 225 TRP A C 1
ATOM 1702 O O . TRP A 1 225 ? 4.722 0.295 12.239 1.00 47.44 225 TRP A O 1
ATOM 1712 N N . SER A 1 226 ? 4.368 2.432 12.656 1.00 38.25 226 SER A N 1
ATOM 1713 C CA . SER A 1 226 ? 3.330 2.148 13.641 1.00 38.25 226 SER A CA 1
ATOM 1714 C C . SER A 1 226 ? 2.354 3.297 13.662 1.00 38.25 226 SER A C 1
ATOM 1716 O O . SER A 1 226 ? 2.730 4.411 14.030 1.00 38.25 226 SER A O 1
ATOM 1718 N N . MET A 1 227 ? 1.084 3.017 13.372 1.00 40.28 227 MET A N 1
ATOM 1719 C CA . MET A 1 227 ? 0.018 3.987 13.536 1.00 40.28 227 MET A CA 1
ATOM 1720 C C . MET A 1 227 ? -0.463 4.080 14.990 1.00 40.28 227 MET A C 1
ATOM 1722 O O . MET A 1 227 ? -1.533 3.615 15.359 1.00 40.28 227 MET A O 1
ATOM 1726 N N . ARG A 1 228 ? 0.336 4.697 15.875 1.00 35.75 228 ARG A N 1
ATOM 1727 C CA . ARG A 1 228 ? -0.141 5.043 17.227 1.00 35.75 228 ARG A CA 1
ATOM 1728 C C . ARG A 1 228 ? -0.162 6.547 17.485 1.00 35.75 228 ARG A C 1
ATOM 1730 O O . ARG A 1 228 ? 0.885 7.185 17.517 1.00 35.75 228 ARG A O 1
ATOM 1737 N N . ARG A 1 22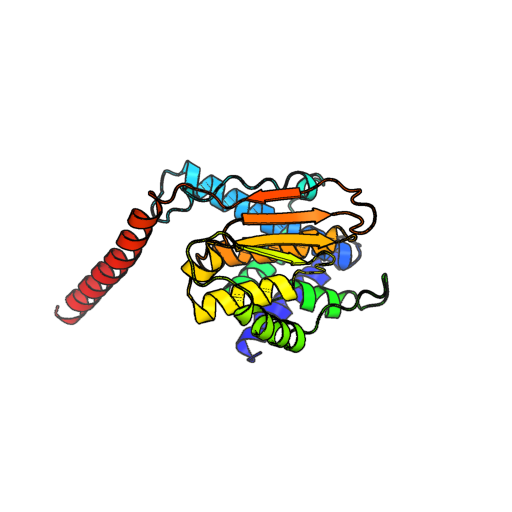9 ? -1.359 7.065 17.796 1.00 43.34 229 ARG A N 1
ATOM 1738 C CA . ARG A 1 229 ? -1.560 8.128 18.793 1.00 43.34 229 ARG A CA 1
ATOM 1739 C C . ARG A 1 229 ? -2.580 7.704 19.840 1.00 43.34 229 ARG A C 1
ATOM 1741 O O . ARG A 1 229 ? -3.394 6.806 19.628 1.00 43.34 229 ARG A O 1
ATOM 1748 N N . ASP A 1 230 ? -2.423 8.308 21.004 1.00 39.59 230 ASP A N 1
ATOM 1749 C CA . ASP A 1 230 ? -3.206 8.139 22.214 1.00 39.59 230 ASP A CA 1
ATOM 1750 C C . ASP A 1 230 ? -4.725 8.231 21.978 1.00 39.59 230 ASP A C 1
ATOM 1752 O O . ASP A 1 230 ? -5.252 9.079 21.265 1.00 39.59 230 ASP A O 1
ATOM 1756 N N . VAL A 1 231 ? -5.451 7.336 22.644 1.00 37.72 231 VAL A N 1
ATOM 1757 C CA . VAL A 1 231 ? -6.901 7.090 22.527 1.00 37.72 231 VAL A CA 1
ATOM 1758 C C . VAL A 1 231 ? -7.782 8.339 22.759 1.00 37.72 231 VAL A C 1
ATOM 1760 O O . VAL A 1 231 ? -8.958 8.332 22.400 1.00 37.72 231 VAL A O 1
ATOM 1763 N N . GLN A 1 232 ? -7.248 9.430 23.322 1.00 34.59 232 GLN A N 1
ATOM 1764 C CA . GLN A 1 232 ? -8.019 10.634 23.665 1.00 34.59 232 GLN A CA 1
ATOM 1765 C C . GLN A 1 232 ? -8.268 11.600 22.489 1.00 34.59 232 GLN A C 1
ATOM 1767 O O . GLN A 1 232 ? -9.262 12.323 22.516 1.00 34.59 232 GLN A O 1
ATOM 1772 N N . GLN A 1 233 ? -7.452 11.589 21.430 1.00 39.34 233 GLN A N 1
ATOM 1773 C CA . GLN A 1 233 ? -7.562 12.556 20.317 1.00 39.34 233 GLN A CA 1
ATOM 1774 C C . GLN A 1 233 ? -8.629 12.168 19.265 1.00 39.34 233 GLN A C 1
ATOM 1776 O O . GLN A 1 233 ? -9.081 12.999 18.479 1.00 39.34 233 GLN A O 1
ATOM 1781 N N . HIS A 1 234 ? -9.105 10.918 19.290 1.00 38.00 234 HIS A N 1
ATOM 1782 C CA . HIS A 1 234 ? -10.069 10.356 18.332 1.00 38.00 234 HIS A CA 1
ATOM 1783 C C . HIS A 1 234 ? -11.519 10.853 18.527 1.00 38.00 234 HIS A C 1
ATOM 1785 O O . HIS A 1 234 ? -12.299 10.897 17.576 1.00 38.00 234 HIS A O 1
ATOM 1791 N N . ILE A 1 235 ? -11.886 11.283 19.742 1.00 38.38 235 ILE A N 1
ATOM 1792 C CA . ILE A 1 235 ? -13.230 11.813 20.041 1.00 38.38 235 ILE A CA 1
ATOM 1793 C C . ILE A 1 235 ? -13.462 13.164 19.332 1.00 38.38 235 ILE A C 1
ATOM 1795 O O . ILE A 1 235 ? -14.569 13.429 18.867 1.00 38.38 235 ILE A O 1
ATOM 1799 N N . ALA A 1 236 ? -12.409 13.969 19.146 1.00 37.53 236 ALA A N 1
ATOM 1800 C CA . ALA A 1 236 ? -12.495 15.294 18.526 1.00 37.53 236 ALA A CA 1
ATOM 1801 C C . ALA A 1 236 ? -12.711 15.250 16.996 1.00 37.53 236 ALA A C 1
ATOM 1803 O O . ALA A 1 236 ? -13.475 16.052 16.458 1.00 37.53 236 ALA A O 1
ATOM 1804 N N . GLY A 1 237 ? -12.101 14.288 16.289 1.00 34.94 237 GLY A N 1
ATOM 1805 C CA . GLY A 1 237 ? -12.250 14.140 14.830 1.00 34.94 237 GLY A CA 1
ATOM 1806 C C . GLY A 1 237 ? -13.635 13.640 14.394 1.00 34.94 237 GLY A C 1
ATOM 1807 O O . GLY A 1 237 ? -14.163 14.055 13.361 1.00 34.94 237 GLY A O 1
ATOM 1808 N N . LEU A 1 238 ? -14.277 12.800 15.214 1.00 37.97 238 LEU A N 1
ATOM 1809 C CA . LEU A 1 238 ? -15.626 12.281 14.951 1.00 37.97 238 LEU A CA 1
ATOM 1810 C C . LEU A 1 238 ? -16.727 13.344 15.147 1.00 37.97 238 LEU A C 1
ATOM 1812 O O . LEU A 1 238 ? -17.726 13.335 14.425 1.00 37.97 238 LEU A O 1
ATOM 1816 N N . GLU A 1 239 ? -16.551 14.299 16.069 1.00 38.94 239 GLU A N 1
ATOM 1817 C CA . GLU A 1 239 ? -17.489 15.420 16.262 1.00 38.94 239 GLU A CA 1
ATOM 1818 C C . GLU A 1 239 ? -17.439 16.452 15.122 1.00 38.94 239 GLU A C 1
ATOM 1820 O O . GLU A 1 239 ? -18.442 17.117 14.841 1.00 38.94 239 GLU A O 1
ATOM 1825 N N . LEU A 1 240 ? -16.310 16.545 14.416 1.00 39.84 240 LEU A N 1
ATOM 1826 C CA . LEU A 1 240 ? -16.110 17.453 13.287 1.00 39.84 240 LEU A CA 1
ATOM 1827 C C . LEU A 1 240 ? -16.849 16.988 12.023 1.00 39.84 240 LEU A C 1
ATOM 1829 O O . LEU A 1 240 ? -17.614 17.757 11.435 1.00 39.84 240 LEU A O 1
ATOM 1833 N N . LEU A 1 241 ? -16.718 15.704 11.668 1.00 35.78 241 LEU A N 1
ATOM 1834 C CA . LEU A 1 241 ? -17.426 15.097 10.531 1.00 35.78 241 LEU A CA 1
ATOM 1835 C C . LEU A 1 241 ? -18.952 15.148 10.707 1.00 35.78 241 LEU A C 1
ATOM 1837 O O . LEU A 1 241 ? -19.694 15.375 9.749 1.00 35.78 241 LEU A O 1
ATOM 1841 N N . ARG A 1 242 ? -19.436 15.015 11.949 1.00 43.00 242 ARG A N 1
ATOM 1842 C CA . ARG A 1 242 ? -20.866 15.104 12.268 1.00 43.00 242 ARG A CA 1
ATOM 1843 C C . ARG A 1 242 ? -21.418 16.530 12.116 1.00 43.00 242 ARG A C 1
ATOM 1845 O O . ARG A 1 242 ? -22.535 16.703 11.634 1.00 43.00 242 ARG A O 1
ATOM 1852 N N . ARG A 1 243 ? -20.642 17.558 12.481 1.00 41.41 243 ARG A N 1
ATOM 1853 C CA . ARG A 1 243 ? -21.058 18.972 12.402 1.00 41.41 243 ARG A CA 1
ATOM 1854 C C . ARG A 1 243 ? -20.961 19.557 10.991 1.00 41.41 243 ARG A C 1
ATOM 1856 O O . ARG A 1 243 ? -21.796 20.390 10.644 1.00 41.41 243 ARG A O 1
ATOM 1863 N N . LEU A 1 244 ? -20.010 19.113 10.164 1.00 38.81 244 LEU A N 1
ATOM 1864 C CA . LEU A 1 244 ? -19.920 19.516 8.752 1.00 38.81 244 LEU A CA 1
ATOM 1865 C C . LEU A 1 244 ? -21.142 19.033 7.952 1.00 38.81 244 LEU A C 1
ATOM 1867 O O . LEU A 1 244 ? -21.781 19.835 7.270 1.00 38.81 244 LEU A O 1
ATOM 1871 N N . GLY A 1 245 ? -21.570 17.784 8.167 1.00 38.75 245 GLY A N 1
ATOM 1872 C CA . GLY A 1 245 ? -22.803 17.254 7.572 1.00 38.75 245 GLY A CA 1
ATOM 1873 C C . GLY A 1 245 ? -24.091 17.951 8.049 1.00 38.75 245 GLY A C 1
ATOM 1874 O O . GLY A 1 245 ? -25.056 18.054 7.292 1.00 38.75 245 GLY A O 1
ATOM 1875 N N . GLU A 1 246 ? -24.127 18.472 9.281 1.00 42.1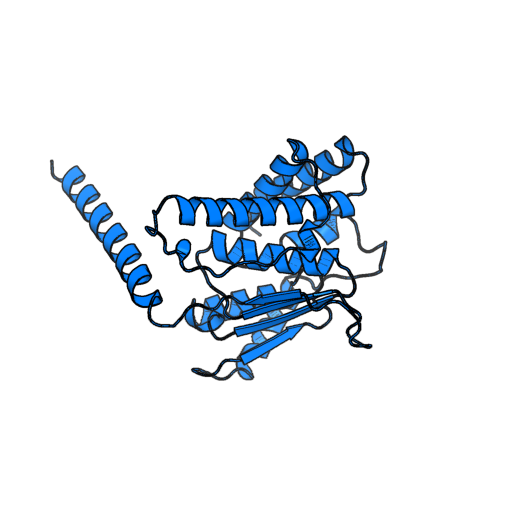9 246 GLU A N 1
ATOM 1876 C CA . GLU A 1 246 ? -25.258 19.263 9.801 1.00 42.19 246 GLU A CA 1
ATOM 1877 C C . GLU A 1 246 ? -25.274 20.702 9.238 1.00 42.19 246 GLU A C 1
ATOM 1879 O O . GLU A 1 246 ? -26.346 21.256 8.975 1.00 42.19 246 GLU A O 1
ATOM 1884 N N . LYS A 1 247 ? -24.101 21.308 9.005 1.00 43.69 247 LYS A N 1
ATOM 1885 C CA . LYS A 1 247 ? -23.957 22.676 8.474 1.00 43.69 247 LYS A CA 1
ATOM 1886 C C . LYS A 1 247 ? -24.286 22.752 6.978 1.00 43.69 247 LYS A C 1
ATOM 1888 O O . LYS A 1 247 ? -24.982 23.676 6.562 1.00 43.69 247 LYS A O 1
ATOM 1893 N N . GLU A 1 248 ? -23.875 21.755 6.193 1.00 43.16 248 GLU A N 1
ATOM 1894 C CA . GLU A 1 248 ? -24.219 21.643 4.767 1.00 43.16 248 GLU A CA 1
ATOM 1895 C C . GLU A 1 248 ? -25.710 21.362 4.543 1.00 43.16 248 GLU A C 1
ATOM 1897 O O . GLU A 1 248 ? -26.317 21.949 3.646 1.00 43.16 248 GLU A O 1
ATOM 1902 N N . ARG A 1 249 ? -26.345 20.548 5.402 1.00 43.38 249 ARG A N 1
ATOM 1903 C CA . ARG A 1 249 ? -27.805 20.339 5.364 1.00 43.38 249 ARG A CA 1
ATOM 1904 C C . ARG A 1 249 ? -28.582 21.619 5.656 1.00 43.38 249 ARG A C 1
ATOM 1906 O O . ARG A 1 249 ? -29.505 21.938 4.915 1.00 43.38 249 ARG A O 1
ATOM 1913 N N . ARG A 1 250 ? -28.170 22.393 6.666 1.00 45.28 250 ARG A N 1
ATOM 1914 C CA . ARG A 1 250 ? -28.798 23.689 6.983 1.00 45.28 250 ARG A CA 1
ATOM 1915 C C . ARG A 1 250 ? -28.620 24.715 5.864 1.00 45.28 250 ARG A C 1
ATOM 1917 O O . ARG A 1 250 ? -29.554 25.457 5.567 1.00 45.28 250 ARG A O 1
ATOM 1924 N N . LEU A 1 251 ? -27.455 24.745 5.214 1.00 39.34 251 LEU A 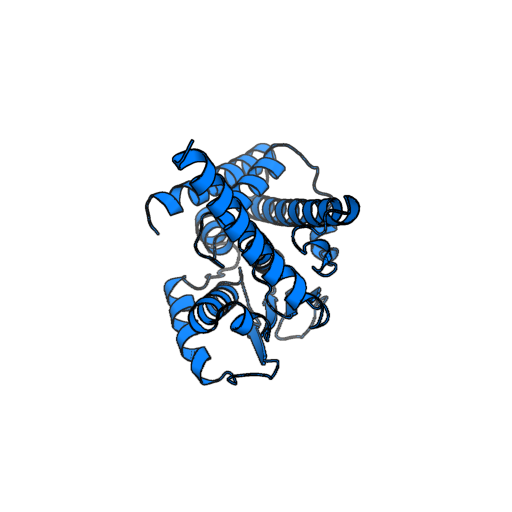N 1
ATOM 1925 C CA . LEU A 1 251 ? -27.211 25.618 4.063 1.00 39.34 251 LEU A CA 1
ATOM 1926 C C . LEU A 1 251 ? -28.096 25.217 2.867 1.00 39.34 251 LEU A C 1
ATOM 1928 O O . LEU A 1 251 ? -28.716 26.076 2.245 1.00 39.34 251 LEU A O 1
ATOM 1932 N N . ALA A 1 252 ? -28.235 23.915 2.602 1.00 39.81 252 ALA A N 1
ATOM 1933 C CA . ALA A 1 252 ? -29.100 23.385 1.548 1.00 39.81 252 ALA A CA 1
ATOM 1934 C C . ALA A 1 252 ? -30.607 23.593 1.817 1.00 39.81 252 ALA A C 1
ATOM 1936 O O . ALA A 1 252 ? -31.381 23.736 0.874 1.00 39.81 252 ALA A O 1
ATOM 1937 N N . GLU A 1 253 ? -31.039 23.629 3.080 1.00 44.41 253 GLU A N 1
ATOM 1938 C CA . GLU A 1 253 ? -32.425 23.931 3.477 1.00 44.41 253 GLU A CA 1
ATOM 1939 C C . GLU A 1 253 ? -32.748 25.433 3.401 1.00 44.41 253 GLU A C 1
ATOM 1941 O O . GLU A 1 253 ? -33.839 25.816 2.972 1.00 44.41 253 GLU A O 1
ATOM 1946 N N . THR A 1 254 ? -31.777 26.289 3.732 1.00 48.19 254 THR A N 1
ATOM 1947 C CA . THR A 1 254 ? -31.916 27.754 3.637 1.00 48.19 254 THR A CA 1
ATOM 1948 C C . THR A 1 254 ? -31.968 28.215 2.175 1.00 48.19 254 THR A C 1
ATOM 1950 O O . THR A 1 254 ? -32.742 29.099 1.833 1.00 48.19 254 THR A O 1
ATOM 1953 N N . LEU A 1 255 ? -31.220 27.555 1.282 1.00 41.16 255 LEU A N 1
ATOM 1954 C CA . LEU A 1 255 ? -31.229 27.816 -0.166 1.00 41.16 255 LEU A CA 1
ATOM 1955 C C . LEU A 1 255 ? -32.460 27.249 -0.902 1.00 41.16 255 LEU A C 1
ATOM 1957 O O . LEU A 1 255 ? -32.616 27.479 -2.096 1.00 41.16 255 LEU A O 1
ATOM 1961 N N . ARG A 1 256 ? -33.315 26.476 -0.221 1.00 43.25 256 ARG A N 1
ATOM 1962 C CA . ARG A 1 256 ? -34.565 25.923 -0.778 1.00 43.25 256 ARG A CA 1
ATOM 1963 C C . ARG A 1 256 ? -35.819 26.678 -0.337 1.00 43.25 256 ARG A C 1
ATOM 1965 O O . ARG A 1 256 ? -36.888 26.412 -0.877 1.00 43.25 256 ARG A O 1
ATOM 1972 N N . THR A 1 257 ? -35.708 27.553 0.661 1.00 53.12 257 THR A N 1
ATOM 1973 C CA . THR A 1 257 ? -36.844 28.269 1.268 1.00 53.12 257 THR A CA 1
ATOM 1974 C C . THR A 1 257 ? -36.791 29.792 1.084 1.00 53.12 257 THR A C 1
ATOM 1976 O O . THR A 1 257 ? -37.722 30.470 1.517 1.00 53.12 257 THR A O 1
ATOM 1979 N N . GLY A 1 258 ? -35.761 30.320 0.413 1.00 39.31 258 GLY A N 1
ATOM 1980 C CA . GLY A 1 258 ? -35.658 31.708 -0.060 1.00 39.31 258 GLY A CA 1
ATOM 1981 C C . GLY A 1 258 ? -35.512 31.763 -1.572 1.00 39.31 258 GLY A C 1
ATOM 1982 O O . GLY A 1 258 ? -35.979 32.764 -2.154 1.00 39.31 258 GLY A O 1
#

pLDDT: mean 73.14, std 19.62, range [34.59, 96.69]

Sequence (258 aa):
MSQKEQQPVKKLQRAIEQLAHVKGIELRDALGITCRMAVTALTNALHQARSAGSDEYGLAALPEFDFGFFLEERNVIDEPSVEAASAYLDAVVRAEPFADILGDMHQHSIGSRQLAQFFTPPNLATGAARFLDRATPMRPTLYEVLDPSCGAGALLLAHIRRRLQVEGSAGVWGMVLQGNDLDPLCSLMTATQIFANEIAHGVVVGVVYISVGDGLTLEGPPLHWSMRRDVQQHIAGLELLRRLGEKERRLAETLRTG

Radius of gyration: 19.28 Å; Cα contacts (8 Å, |Δi|>4): 356; chains: 1; bounding box: 55×50×46 Å

Secondary structure (DSSP, 8-state):
--HHHHHHHHHHHHHHHHHHHHHT--HHHHHHHHHHHHHHHHHHHHHHHHHTT--TTSGGGS-----HHHH-S-----HHHHHHHHHHHHHHHHSPTT--HHHHHHHHHT-TTTT--PPPPHHHHHHHHHHHTTTS-SSSS-EEEEETT-TTSHHHHHHHHHHHHHH-HHHHHTEEEEEEESSHHHHHHHHHHHHHHHHHHT---SEEEEEESBTTTTBSPPP-EE----TTTHHHHHHHHHHHHHHHHHHHHHHHH-

Solvent-accessible surface area (backbone atoms only — not comparable to full-atom values): 14052 Å² total; per-residue (Å²): 131,55,80,79,54,50,52,38,52,54,49,23,50,51,30,30,52,48,32,9,62,76,69,73,50,53,56,65,55,28,48,47,50,22,40,47,42,36,49,49,52,53,52,49,51,43,50,50,42,42,74,67,70,54,60,86,74,47,57,61,60,57,53,80,78,67,54,58,86,74,54,67,67,82,71,80,91,43,70,52,48,53,48,19,14,51,30,45,53,54,26,56,62,67,42,63,74,46,60,61,59,63,43,53,46,49,54,73,70,62,44,53,74,88,77,69,60,76,77,71,51,69,69,56,20,49,52,52,34,66,66,51,65,80,78,55,78,87,67,94,60,75,46,80,45,80,34,66,71,27,45,42,22,40,53,60,30,26,34,47,37,51,32,34,74,76,54,35,60,72,46,27,40,38,30,36,38,38,34,22,10,71,48,62,60,26,25,46,36,24,50,39,49,54,54,50,35,28,65,64,67,76,40,61,59,15,30,45,30,48,19,39,26,44,72,87,77,72,50,53,69,79,38,61,42,51,52,63,68,70,84,75,66,58,64,61,55,58,56,48,61,56,49,52,60,52,51,53,49,52,52,58,53,54,71,70,76,112